Protein AF-A0A2V8SKH5-F1 (afdb_monomer)

Secondary structure (DSSP, 8-state):
---PPPP-------STT------SHHHHHHHHHHHHHHHHHHHHHHHHHHHHHHHHHHHHHHHHHHHHHHHHHHHHHHTTSS-PPTTHHHHHHHHHHHHHHHHHHHHHHHHHHHHHHHHHHHHHHHHHHHHHHHHHHSPPTTTTT-EEEEEEEETT--EEEEEEEEETTEEEEEEEETTS-EEEEEEEEETTEEEEEEEETTTEEEEEEEEEE-TTSSEEEEEEEES--SSS--SEEEEEEEEPP-----

Sequence (250 aa):
MILSLVPAMAALQSPAGLAQDLKRPEEQLAAIYALKVQLEVEQRHLDGALQRHDANARAREEARARLTRLYQDLDAMVAGRDEGEPGAILNAEGDVQKVEVELEVLSRQGRDVRAEIRDAQSRINLLADRIARLRKTLPSDTESLTGTWDITYMPSDDKGVFTLRQSGTLLAGEYSLEGGWKGSMQGTIVDGKVLLHRIDSKLGRSSDLEGTVSPDGKTLRGTWTNFILSGGTPVAGSWIARKRPERQEP

Mean predicted aligned error: 15.42 Å

Nearest PDB structures (foldseek):
  7nsu-assembly1_D  TM=5.877E-01  e=8.465E-02  Escherichia coli
  7a0g-assembly1_DDD  TM=8.103E-01  e=1.013E+00  Serratia marcescens
  6ox7-assembly1_C  TM=4.597E-01  e=1.256E-01  Homo sapiens
  6h2e-assembly1_Q-2  TM=4.095E-01  e=8.557E-01  Aeromonas hydrophila subsp. hydrophila AL09-71

Solvent-accessible surface area (backbone atoms only — not comparable to full-atom values): 13770 Å² total; per-residue (Å²): 139,86,84,81,87,80,84,85,80,81,77,80,78,72,88,74,76,80,78,60,84,69,83,47,68,69,58,46,50,54,50,44,51,54,48,48,55,53,39,52,52,43,49,53,50,36,54,52,36,51,54,50,43,54,51,45,52,51,53,46,50,53,44,50,56,50,43,54,50,47,51,53,53,45,52,32,41,77,70,64,76,41,93,63,62,94,62,45,66,62,52,47,52,52,52,42,53,52,43,51,52,50,47,52,53,47,53,50,51,49,51,52,39,53,50,52,41,54,52,36,52,52,50,43,51,55,46,53,52,50,46,54,52,53,57,71,71,41,78,67,87,69,51,54,66,43,46,46,26,45,35,37,36,36,87,81,67,49,40,34,39,37,40,35,42,45,58,91,47,40,34,38,35,38,39,40,35,69,92,77,47,44,32,41,33,40,36,39,48,58,97,56,33,37,42,37,42,34,29,34,74,87,73,38,76,37,33,42,36,42,31,38,54,40,94,84,55,44,37,37,39,38,39,36,40,47,70,68,85,79,83,86,65,81,54,54,39,38,37,41,31,39,55,58,80,83,77,76,78,132

Structure (mmCIF, N/CA/C/O backbone):
data_AF-A0A2V8SKH5-F1
#
_entry.id   AF-A0A2V8SKH5-F1
#
loop_
_atom_site.group_PDB
_atom_site.id
_atom_site.type_symbol
_atom_site.label_atom_id
_atom_site.label_alt_id
_atom_site.label_comp_id
_atom_site.label_asym_id
_atom_site.label_entity_id
_atom_site.label_seq_id
_atom_site.pdbx_PDB_ins_code
_atom_site.Cartn_x
_atom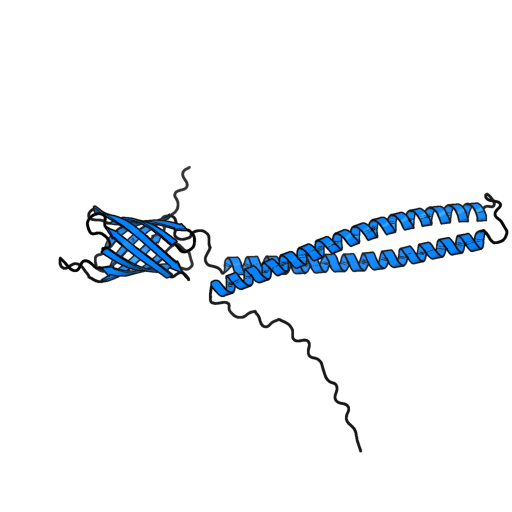_site.Cartn_y
_atom_site.Cartn_z
_atom_site.occupancy
_atom_site.B_iso_or_equiv
_atom_site.auth_seq_id
_atom_site.auth_comp_id
_atom_site.auth_asym_id
_atom_site.auth_atom_id
_atom_site.pdbx_PDB_model_num
ATOM 1 N N . MET A 1 1 ? -14.056 -60.130 10.647 1.00 44.31 1 MET A N 1
ATOM 2 C CA . MET A 1 1 ? -14.254 -59.362 9.401 1.00 44.31 1 MET A CA 1
ATOM 3 C C . MET A 1 1 ? -14.060 -57.899 9.777 1.00 44.31 1 MET A C 1
ATOM 5 O O . MET A 1 1 ? -14.885 -57.357 10.496 1.00 44.31 1 MET A O 1
ATOM 9 N N . ILE A 1 2 ? -12.877 -57.352 9.495 1.00 37.91 2 ILE A N 1
ATOM 10 C CA . ILE A 1 2 ? -12.387 -56.066 10.019 1.00 37.91 2 ILE A CA 1
ATOM 11 C C . ILE A 1 2 ? -12.756 -54.981 9.001 1.00 37.91 2 ILE A C 1
ATOM 13 O O . ILE A 1 2 ? -12.307 -55.059 7.861 1.00 37.91 2 ILE A O 1
ATOM 17 N N . LEU A 1 3 ? -13.587 -54.009 9.391 1.00 38.88 3 LEU A N 1
ATOM 18 C CA . LEU A 1 3 ? -13.866 -52.813 8.592 1.00 38.88 3 LEU A CA 1
ATOM 19 C C . LEU A 1 3 ? -12.950 -51.678 9.056 1.00 38.88 3 LEU A C 1
ATOM 21 O O . LEU A 1 3 ? -13.063 -51.177 10.173 1.00 38.88 3 LEU A O 1
ATOM 25 N N . SER A 1 4 ? -12.029 -51.308 8.177 1.00 37.59 4 SER A N 1
ATOM 26 C CA . SER A 1 4 ? -11.056 -50.235 8.346 1.00 37.59 4 SER A CA 1
ATOM 27 C C . SER A 1 4 ? -11.704 -48.879 8.048 1.00 37.59 4 SER A C 1
ATOM 29 O O . SER A 1 4 ? -12.138 -48.634 6.924 1.00 37.59 4 SER A O 1
ATOM 31 N N . LEU A 1 5 ? -11.742 -47.987 9.042 1.00 38.25 5 LEU A N 1
ATOM 32 C CA . LEU A 1 5 ? -11.992 -46.557 8.850 1.00 38.25 5 LEU A CA 1
ATOM 33 C C . LEU A 1 5 ? -10.738 -45.907 8.241 1.00 38.25 5 LEU A C 1
ATOM 35 O O . LEU A 1 5 ? -9.661 -45.969 8.830 1.00 38.25 5 LEU A O 1
ATOM 39 N N . VAL A 1 6 ? -10.884 -45.251 7.091 1.00 40.75 6 VAL A N 1
ATOM 40 C CA . VAL A 1 6 ? -9.861 -44.374 6.502 1.00 40.75 6 VAL A CA 1
ATOM 41 C C . VAL A 1 6 ? -10.226 -42.924 6.844 1.00 40.75 6 VAL A C 1
ATOM 43 O O . VAL A 1 6 ? -11.345 -42.516 6.531 1.00 40.75 6 VAL A O 1
ATOM 46 N N . PRO A 1 7 ? -9.339 -42.118 7.457 1.00 48.25 7 PRO A N 1
ATOM 47 C CA . PRO A 1 7 ? -9.596 -40.698 7.639 1.00 48.25 7 PRO A CA 1
ATOM 48 C C . PRO A 1 7 ? -9.195 -39.929 6.373 1.00 48.25 7 PRO A C 1
ATOM 50 O O . PRO A 1 7 ? -8.057 -40.003 5.910 1.00 48.25 7 PRO A O 1
ATOM 53 N N . ALA A 1 8 ? -10.132 -39.159 5.821 1.00 41.50 8 ALA A N 1
ATOM 54 C CA . ALA A 1 8 ? -9.851 -38.172 4.788 1.00 41.50 8 ALA A CA 1
ATOM 55 C C . ALA A 1 8 ? -9.192 -36.940 5.434 1.00 41.50 8 ALA A C 1
ATOM 57 O O . ALA A 1 8 ? -9.865 -36.078 5.999 1.00 41.50 8 ALA A O 1
ATOM 58 N N . MET A 1 9 ? -7.862 -36.863 5.370 1.00 40.97 9 MET A N 1
ATOM 59 C CA . MET A 1 9 ? -7.122 -35.625 5.618 1.00 40.97 9 MET A CA 1
ATOM 60 C C . MET A 1 9 ? -7.395 -34.645 4.471 1.00 40.97 9 MET A C 1
ATOM 62 O O . MET A 1 9 ? -6.860 -34.790 3.373 1.00 40.97 9 MET A O 1
ATOM 66 N N . ALA A 1 10 ? -8.214 -33.628 4.732 1.00 41.75 10 ALA A N 1
ATOM 67 C CA . ALA A 1 10 ? -8.287 -32.439 3.895 1.00 41.75 10 ALA A CA 1
ATOM 68 C C . ALA A 1 10 ? -6.985 -31.639 4.074 1.00 41.75 10 ALA A C 1
ATOM 70 O O . ALA A 1 10 ? -6.804 -30.915 5.052 1.00 41.75 10 ALA A O 1
ATOM 71 N N . ALA A 1 11 ? -6.050 -31.818 3.143 1.00 42.09 11 ALA A N 1
ATOM 72 C CA . ALA A 1 11 ? -4.845 -31.011 3.061 1.00 42.09 11 ALA A CA 1
ATOM 73 C C . ALA A 1 11 ? -5.220 -29.571 2.673 1.00 42.09 11 ALA A C 1
ATOM 75 O O . ALA A 1 11 ? -5.602 -29.297 1.536 1.00 42.09 11 ALA A O 1
ATOM 76 N N . LEU A 1 12 ? -5.090 -28.652 3.631 1.00 40.28 12 LEU A N 1
ATOM 77 C CA . LEU A 1 12 ? -4.986 -27.216 3.387 1.00 40.28 12 LEU A CA 1
ATOM 78 C C . LEU A 1 12 ? -3.766 -26.977 2.489 1.00 40.28 12 LEU A C 1
ATOM 80 O O . LEU A 1 12 ? -2.622 -27.034 2.938 1.00 40.28 12 LEU A O 1
ATOM 84 N N . GLN A 1 13 ? -4.010 -26.750 1.202 1.00 39.81 13 GLN A N 1
ATOM 85 C CA . GLN A 1 13 ? -2.981 -26.313 0.270 1.00 39.81 13 GLN A CA 1
ATOM 86 C C . GLN A 1 13 ? -2.603 -24.865 0.605 1.00 39.81 13 GLN A C 1
ATOM 88 O O . GLN A 1 13 ? -3.350 -23.926 0.338 1.00 39.81 13 GLN A O 1
ATOM 93 N N . SER A 1 14 ? -1.433 -24.693 1.217 1.00 38.06 14 SER A N 1
ATOM 94 C CA . SER A 1 14 ? -0.773 -23.400 1.397 1.00 38.06 14 SER A CA 1
ATOM 95 C C . SER A 1 14 ? -0.573 -22.700 0.042 1.00 38.06 14 SER A C 1
ATOM 97 O O . SER A 1 14 ? -0.038 -23.327 -0.876 1.00 38.06 14 SER A O 1
ATOM 99 N N . PRO A 1 15 ? -0.868 -21.394 -0.108 1.00 40.94 15 PRO A N 1
ATOM 100 C CA . PRO A 1 15 ? -0.605 -20.642 -1.338 1.00 40.94 15 PRO A CA 1
ATOM 101 C C . PRO A 1 15 ? 0.878 -20.228 -1.436 1.00 40.94 15 PRO A C 1
ATOM 103 O O . PRO A 1 15 ? 1.212 -19.095 -1.772 1.00 40.94 15 PRO A O 1
ATOM 106 N N . ALA A 1 16 ? 1.797 -21.146 -1.128 1.00 39.53 16 ALA A N 1
ATOM 107 C CA . ALA A 1 16 ? 3.243 -20.918 -1.172 1.00 39.53 16 ALA A CA 1
ATOM 108 C C . ALA A 1 16 ? 3.846 -21.112 -2.584 1.00 39.53 16 ALA A C 1
ATOM 110 O O . ALA A 1 16 ? 5.058 -21.025 -2.754 1.00 39.53 16 ALA A O 1
ATOM 111 N N . GLY A 1 17 ? 3.015 -21.359 -3.605 1.00 33.03 17 GLY A N 1
ATOM 112 C CA . GLY A 1 17 ? 3.450 -21.691 -4.970 1.00 33.03 17 GLY A CA 1
ATOM 113 C C . GLY A 1 17 ? 3.685 -20.513 -5.926 1.00 33.03 17 GLY A C 1
ATOM 114 O O . GLY A 1 17 ? 4.128 -20.737 -7.046 1.00 33.03 17 GLY A O 1
ATOM 115 N N . LEU A 1 18 ? 3.420 -19.264 -5.526 1.00 45.69 18 LEU A N 1
ATOM 116 C CA . LEU A 1 18 ? 3.583 -18.079 -6.395 1.00 45.69 18 LEU A CA 1
ATOM 117 C C . LEU A 1 18 ? 4.901 -17.322 -6.168 1.00 45.69 18 LEU A C 1
ATOM 119 O O . LEU A 1 18 ? 5.005 -16.130 -6.454 1.00 45.69 18 LEU A O 1
ATOM 123 N N . ALA A 1 19 ? 5.918 -17.998 -5.643 1.00 39.03 19 ALA A N 1
ATOM 124 C CA . ALA A 1 19 ? 7.304 -17.566 -5.787 1.00 39.03 19 ALA A CA 1
ATOM 125 C C . ALA A 1 19 ? 7.909 -18.229 -7.036 1.00 39.03 19 ALA A C 1
ATOM 127 O O . ALA A 1 19 ? 8.973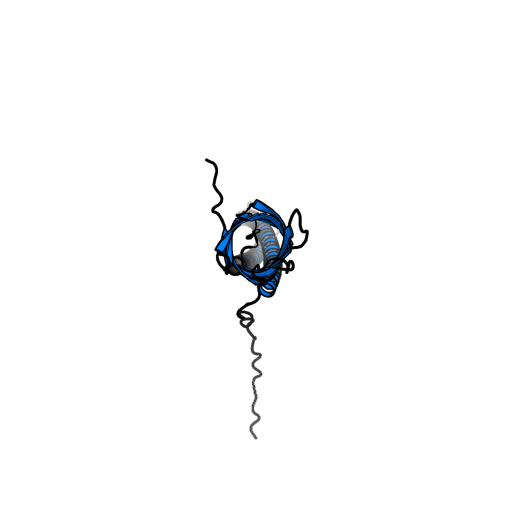 -18.835 -6.978 1.00 39.03 19 ALA A O 1
ATOM 128 N N . GLN A 1 20 ? 7.192 -18.174 -8.164 1.00 46.59 20 GLN A N 1
ATOM 129 C CA . GLN A 1 20 ? 7.836 -18.395 -9.449 1.00 46.59 20 GLN A CA 1
ATOM 130 C C . GLN A 1 20 ? 8.741 -17.197 -9.715 1.00 46.59 20 GLN A C 1
ATOM 132 O O . GLN A 1 20 ? 8.373 -16.051 -9.460 1.00 46.59 20 GLN A O 1
ATOM 137 N N . ASP A 1 21 ? 9.945 -17.507 -10.168 1.00 47.59 21 ASP A N 1
ATOM 138 C CA . ASP A 1 21 ? 10.955 -16.589 -10.668 1.00 47.59 21 ASP A CA 1
ATOM 139 C C . ASP A 1 21 ? 10.322 -15.746 -11.793 1.00 47.59 21 ASP A C 1
ATOM 141 O O . ASP A 1 21 ? 10.264 -16.173 -12.946 1.00 47.59 21 ASP A O 1
ATOM 145 N N . LEU A 1 22 ? 9.715 -14.609 -11.429 1.00 53.69 22 LEU A N 1
ATOM 146 C CA . LEU A 1 22 ? 9.038 -13.689 -12.343 1.00 53.69 22 LEU A CA 1
ATOM 147 C C . LEU A 1 22 ? 10.115 -13.060 -13.228 1.00 53.69 22 LEU A C 1
ATOM 149 O O . LEU A 1 22 ? 10.681 -12.024 -12.889 1.00 53.69 22 LEU A O 1
ATOM 153 N N . LYS A 1 23 ? 10.456 -13.718 -14.337 1.00 56.34 23 LYS A N 1
ATOM 154 C CA . LYS A 1 23 ? 11.543 -13.283 -15.228 1.00 56.34 23 LYS A CA 1
ATOM 155 C C . LYS A 1 23 ? 11.134 -12.133 -16.143 1.00 56.34 23 LYS A C 1
ATOM 157 O O . LYS A 1 23 ? 12.010 -11.445 -16.656 1.00 56.34 23 LYS A O 1
ATOM 162 N N . ARG A 1 24 ? 9.831 -11.936 -16.368 1.00 59.84 24 ARG A N 1
ATOM 163 C CA . ARG A 1 24 ? 9.308 -10.932 -17.301 1.00 59.84 24 ARG A CA 1
ATOM 164 C C . ARG A 1 24 ? 8.795 -9.697 -16.549 1.00 59.84 24 ARG A C 1
ATOM 166 O O . ARG A 1 24 ? 8.001 -9.856 -15.619 1.00 59.84 24 ARG A O 1
ATOM 173 N N . PRO A 1 25 ? 9.181 -8.473 -16.951 1.00 62.75 25 PRO A N 1
ATOM 174 C CA . PRO A 1 25 ? 8.724 -7.238 -16.306 1.00 62.75 25 PRO A CA 1
ATOM 175 C C . PRO A 1 25 ? 7.196 -7.081 -16.267 1.00 62.75 25 PRO A C 1
ATOM 177 O O . PRO A 1 25 ? 6.648 -6.617 -15.270 1.00 62.75 25 PRO A O 1
ATOM 180 N N . GLU A 1 26 ? 6.490 -7.529 -17.308 1.00 62.28 26 GLU A N 1
ATOM 181 C CA . GLU A 1 26 ? 5.022 -7.473 -17.388 1.00 62.28 26 GLU A CA 1
ATOM 182 C C . GLU A 1 26 ? 4.340 -8.304 -16.288 1.00 62.28 26 GLU A C 1
ATOM 184 O O . GLU A 1 26 ? 3.383 -7.855 -15.654 1.00 62.28 26 GLU A O 1
ATOM 189 N N . GLU A 1 27 ? 4.872 -9.495 -15.998 1.00 69.50 27 GLU A N 1
ATOM 190 C CA . GLU A 1 27 ? 4.358 -10.381 -14.948 1.00 69.50 27 GLU A CA 1
ATOM 191 C C . GLU A 1 27 ? 4.625 -9.792 -13.552 1.00 69.50 27 GLU A C 1
ATOM 193 O O . GLU A 1 27 ? 3.777 -9.876 -12.661 1.00 69.50 27 GLU A O 1
ATOM 198 N N . GLN A 1 28 ? 5.776 -9.133 -13.367 1.00 70.25 28 GLN A N 1
ATOM 199 C CA . GLN A 1 28 ? 6.095 -8.413 -12.130 1.00 70.25 28 GLN A CA 1
ATOM 200 C C . GLN A 1 28 ? 5.156 -7.216 -11.903 1.00 70.25 28 GLN A C 1
ATOM 202 O O . GLN A 1 28 ? 4.702 -7.000 -10.777 1.00 70.25 28 GLN A O 1
ATOM 207 N N . LEU A 1 29 ? 4.820 -6.458 -12.953 1.00 72.25 29 LEU A N 1
ATOM 208 C CA . LEU A 1 29 ? 3.874 -5.338 -12.880 1.00 72.25 29 LEU A CA 1
ATOM 209 C C . LEU A 1 29 ? 2.453 -5.808 -12.543 1.00 72.25 29 LEU A C 1
ATOM 211 O O . LEU A 1 29 ? 1.815 -5.235 -11.654 1.00 72.25 29 LEU A O 1
ATOM 215 N N . ALA A 1 30 ? 1.982 -6.880 -13.186 1.00 77.12 30 ALA A N 1
ATOM 216 C CA . ALA A 1 30 ? 0.692 -7.492 -12.872 1.00 77.12 30 ALA A CA 1
ATOM 217 C C . ALA A 1 30 ? 0.640 -7.983 -11.414 1.00 77.12 30 ALA A C 1
ATOM 219 O O . ALA A 1 30 ? -0.334 -7.722 -10.701 1.00 77.12 30 ALA A O 1
ATOM 220 N N . ALA A 1 31 ? 1.716 -8.616 -10.932 1.00 80.50 31 ALA A N 1
ATOM 221 C CA . ALA A 1 31 ? 1.835 -9.043 -9.541 1.00 80.50 31 ALA A CA 1
ATOM 222 C C . ALA A 1 31 ? 1.805 -7.857 -8.561 1.00 80.50 31 ALA A C 1
ATOM 224 O O . ALA A 1 31 ? 1.129 -7.924 -7.535 1.00 80.50 31 ALA A O 1
ATOM 225 N N . ILE A 1 32 ? 2.484 -6.747 -8.871 1.00 82.44 32 ILE A N 1
ATOM 226 C CA . ILE A 1 32 ? 2.434 -5.528 -8.050 1.00 82.44 32 ILE A CA 1
ATOM 227 C C . ILE A 1 32 ? 1.022 -4.946 -8.014 1.00 82.44 32 ILE A C 1
ATOM 229 O O . ILE A 1 32 ? 0.575 -4.534 -6.945 1.00 82.44 32 ILE A O 1
ATOM 233 N N . TYR A 1 33 ? 0.316 -4.899 -9.146 1.00 81.38 33 TYR A N 1
ATOM 234 C CA . TYR A 1 33 ? -1.059 -4.404 -9.180 1.00 81.38 33 TYR A CA 1
ATOM 235 C C . TYR A 1 33 ? -1.981 -5.262 -8.306 1.00 81.38 33 TYR A C 1
ATOM 237 O O . TYR A 1 33 ? -2.680 -4.726 -7.447 1.00 81.38 33 TYR A O 1
ATOM 245 N N . ALA A 1 34 ? -1.912 -6.589 -8.440 1.00 88.62 34 ALA A N 1
ATOM 246 C CA . ALA A 1 34 ? -2.681 -7.510 -7.605 1.00 88.62 34 ALA A CA 1
ATOM 247 C C . ALA A 1 34 ? -2.377 -7.329 -6.105 1.00 88.62 34 ALA A C 1
ATOM 249 O O . ALA A 1 34 ? -3.294 -7.250 -5.288 1.00 88.62 34 ALA A O 1
ATOM 250 N N . LEU A 1 35 ? -1.097 -7.186 -5.739 1.00 91.19 35 LEU A N 1
ATOM 251 C CA . LEU A 1 35 ? -0.687 -6.939 -4.354 1.00 91.19 35 LEU A CA 1
ATOM 252 C C . LEU A 1 35 ? -1.171 -5.584 -3.824 1.00 91.19 35 LEU A C 1
ATOM 254 O O . LEU A 1 35 ? -1.504 -5.489 -2.646 1.00 91.19 35 LEU A O 1
ATOM 258 N N . LYS A 1 36 ? -1.231 -4.542 -4.662 1.00 87.19 36 LYS A N 1
ATOM 259 C CA . LYS A 1 36 ? -1.796 -3.239 -4.277 1.00 87.19 36 LYS A CA 1
ATOM 260 C C . LYS A 1 36 ? -3.292 -3.327 -4.009 1.00 87.19 36 LYS A C 1
ATOM 262 O O . LYS A 1 36 ? -3.742 -2.808 -2.997 1.00 87.19 36 LYS A O 1
ATOM 267 N N . VAL A 1 37 ? -4.043 -4.017 -4.866 1.00 93.81 37 VAL A N 1
ATOM 268 C CA . VAL A 1 37 ? -5.477 -4.243 -4.636 1.00 93.81 37 VAL A CA 1
ATOM 269 C C . VAL A 1 37 ? -5.686 -4.993 -3.320 1.00 93.81 37 VAL A C 1
ATOM 271 O O . VAL A 1 37 ? -6.526 -4.605 -2.514 1.00 93.81 37 VAL A O 1
ATOM 274 N N . GLN A 1 38 ? -4.881 -6.025 -3.053 1.00 94.94 38 GLN A N 1
ATOM 275 C CA . GLN A 1 38 ? -4.945 -6.745 -1.782 1.00 94.94 38 GLN A CA 1
ATOM 276 C C . GLN A 1 38 ? -4.580 -5.852 -0.584 1.00 94.94 38 GLN A C 1
ATOM 278 O O . GLN A 1 38 ? -5.241 -5.918 0.448 1.00 94.94 38 GLN A O 1
ATOM 283 N N . LEU A 1 39 ? -3.567 -4.993 -0.723 1.00 95.25 39 LEU A N 1
ATOM 284 C CA . LEU A 1 39 ? -3.185 -4.019 0.299 1.00 95.25 39 LEU A CA 1
ATOM 285 C C . LEU A 1 39 ? -4.327 -3.042 0.608 1.00 95.25 39 LEU A C 1
ATOM 287 O O . LEU A 1 39 ? -4.606 -2.800 1.777 1.00 95.25 39 LEU A O 1
ATOM 291 N N . GLU A 1 40 ? -5.012 -2.523 -0.412 1.00 94.38 40 GLU A N 1
ATOM 292 C CA . GLU A 1 40 ? -6.177 -1.648 -0.231 1.00 94.38 40 GLU A CA 1
ATOM 293 C C . GLU A 1 40 ? -7.322 -2.359 0.498 1.00 94.38 40 GLU A C 1
ATOM 295 O O . GLU A 1 40 ? -7.987 -1.764 1.346 1.00 94.38 40 GLU A O 1
ATOM 300 N N . VAL A 1 41 ? -7.560 -3.638 0.192 1.00 97.25 41 VAL A N 1
ATOM 301 C CA . VAL A 1 41 ? -8.571 -4.444 0.891 1.00 97.25 41 VAL A CA 1
ATOM 302 C C . VAL A 1 41 ? -8.213 -4.603 2.369 1.00 97.25 41 VAL A C 1
ATOM 304 O O . VAL A 1 41 ? -9.067 -4.375 3.224 1.00 97.25 41 VAL A O 1
ATOM 307 N N . GLU A 1 42 ? -6.961 -4.937 2.683 1.00 97.31 42 GLU A N 1
ATOM 308 C CA . GLU A 1 42 ? -6.495 -5.068 4.070 1.00 97.31 42 GLU A CA 1
ATOM 309 C C . GLU A 1 42 ? -6.520 -3.722 4.817 1.00 97.31 42 GLU A C 1
ATOM 311 O O . GLU A 1 42 ? -6.873 -3.680 5.993 1.00 97.31 42 GLU A O 1
ATOM 316 N N . GLN A 1 43 ? -6.236 -2.602 4.143 1.00 96.75 43 GLN A N 1
ATOM 317 C CA . GLN A 1 43 ? -6.385 -1.261 4.722 1.00 96.75 43 GLN A CA 1
ATOM 318 C C . GLN A 1 43 ? -7.843 -0.948 5.077 1.00 96.75 43 GLN A C 1
ATOM 320 O O . GLN A 1 43 ? -8.122 -0.544 6.202 1.00 96.75 43 GLN A O 1
ATOM 325 N N . ARG A 1 44 ? -8.793 -1.221 4.172 1.00 97.19 44 ARG A N 1
ATOM 326 C CA . ARG A 1 44 ? -10.229 -1.057 4.471 1.00 97.19 44 ARG A CA 1
ATOM 327 C C . ARG A 1 44 ? -10.686 -1.970 5.608 1.00 97.19 44 ARG A C 1
ATOM 329 O O . ARG A 1 44 ? -11.537 -1.587 6.409 1.00 97.19 44 ARG A O 1
ATOM 336 N N . HIS A 1 45 ? -10.141 -3.183 5.679 1.00 96.25 45 HIS A N 1
ATOM 337 C CA . HIS A 1 45 ? -10.424 -4.109 6.769 1.00 96.25 45 HIS A CA 1
ATOM 338 C C . HIS A 1 45 ? -9.920 -3.564 8.115 1.00 96.25 45 HIS A C 1
ATOM 340 O O . HIS A 1 45 ? -10.676 -3.571 9.090 1.00 96.25 45 HIS A O 1
ATOM 346 N N . LEU A 1 46 ? -8.699 -3.017 8.148 1.00 98.12 46 LEU A N 1
ATOM 347 C CA . LEU A 1 46 ? -8.141 -2.338 9.318 1.00 98.12 46 LEU A CA 1
ATOM 348 C C . LEU A 1 46 ? -9.004 -1.143 9.745 1.00 98.12 46 LEU A C 1
ATOM 350 O O . LEU A 1 46 ? -9.331 -1.035 10.925 1.00 98.12 46 LEU A O 1
ATOM 354 N N . ASP A 1 47 ? -9.422 -0.291 8.807 1.00 97.94 47 ASP A N 1
ATOM 355 C CA . ASP A 1 47 ? -10.289 0.858 9.099 1.00 97.94 47 ASP A CA 1
ATOM 356 C C . ASP A 1 47 ? -11.605 0.412 9.755 1.00 97.94 47 ASP A C 1
ATOM 358 O O . ASP A 1 47 ? -12.035 0.973 10.766 1.00 97.94 47 ASP A O 1
ATOM 362 N N . GLY A 1 48 ? -12.217 -0.657 9.236 1.00 98.25 48 GLY A N 1
ATOM 363 C CA . GLY A 1 48 ? -13.413 -1.250 9.830 1.00 98.25 48 GLY A CA 1
ATOM 364 C C . GLY A 1 48 ? -13.174 -1.812 11.237 1.00 98.25 48 GLY A C 1
ATOM 365 O O . GLY A 1 48 ? -14.023 -1.653 12.117 1.00 98.25 48 GLY A O 1
ATOM 366 N N . ALA A 1 49 ? -12.027 -2.451 11.479 1.00 97.94 49 ALA A N 1
ATOM 367 C CA . ALA A 1 49 ? -11.666 -2.963 12.801 1.00 97.94 49 ALA A CA 1
ATOM 368 C C . ALA A 1 49 ? -11.417 -1.832 13.815 1.00 97.94 49 ALA A C 1
ATOM 370 O O . ALA A 1 49 ? -11.869 -1.924 14.958 1.00 97.94 49 ALA A O 1
ATOM 371 N N . LEU A 1 50 ? -10.779 -0.734 13.394 1.00 98.44 50 LEU A N 1
ATOM 372 C CA . LEU A 1 50 ? -10.577 0.463 14.217 1.00 98.44 50 LEU A CA 1
ATOM 373 C C . LEU A 1 50 ? -11.913 1.108 14.610 1.00 98.44 50 LEU A C 1
ATOM 375 O O . LEU A 1 50 ? -12.135 1.388 15.786 1.00 98.44 50 LEU A O 1
ATOM 379 N N . GLN A 1 51 ? -12.851 1.243 13.670 1.00 98.38 51 GLN A N 1
ATOM 380 C CA . GLN A 1 51 ? -14.193 1.752 13.978 1.00 98.38 51 GLN A CA 1
ATOM 381 C C . GLN A 1 51 ? -14.930 0.874 15.000 1.00 98.38 51 GLN A C 1
ATOM 383 O O . GLN A 1 51 ? -15.542 1.388 15.938 1.00 98.38 51 GLN A O 1
ATOM 388 N N . ARG A 1 52 ? -14.852 -0.459 14.859 1.00 98.25 52 ARG A N 1
ATOM 389 C CA . ARG A 1 52 ? -15.436 -1.393 15.838 1.00 98.25 52 ARG A CA 1
ATOM 390 C C . ARG A 1 52 ? -14.765 -1.296 17.204 1.00 98.25 52 ARG A C 1
ATOM 392 O O . ARG A 1 52 ? -15.452 -1.393 18.219 1.00 98.25 52 ARG A O 1
ATOM 399 N N . HIS A 1 53 ? -13.449 -1.102 17.241 1.00 98.50 53 HIS A N 1
ATOM 400 C CA . HIS A 1 53 ? -12.713 -0.907 18.485 1.00 98.50 53 HIS A CA 1
ATOM 401 C C . HIS A 1 53 ? -13.195 0.346 19.221 1.00 98.50 53 HIS A C 1
ATOM 403 O O . HIS A 1 53 ? -13.486 0.277 20.414 1.00 98.50 53 HIS A O 1
ATOM 409 N N . ASP A 1 54 ? -13.345 1.462 18.510 1.00 98.31 54 ASP A N 1
ATOM 410 C CA . ASP A 1 54 ? -13.809 2.720 19.094 1.00 98.31 54 ASP A CA 1
ATOM 411 C C . ASP A 1 54 ? -15.253 2.619 19.593 1.00 98.31 54 ASP A C 1
ATOM 413 O O . ASP A 1 54 ? -15.566 3.082 20.691 1.00 98.31 54 ASP A O 1
ATOM 417 N N . ALA A 1 55 ? -16.129 1.959 18.830 1.00 98.31 55 ALA A N 1
ATOM 418 C CA . ALA A 1 55 ? -17.497 1.685 19.260 1.00 98.31 55 ALA A CA 1
ATOM 419 C C . ALA A 1 55 ? -17.535 0.810 20.528 1.00 98.31 55 ALA A C 1
ATOM 421 O O . ALA A 1 55 ? -18.241 1.137 21.482 1.00 98.31 55 ALA A O 1
ATOM 422 N N . ASN A 1 56 ? -16.731 -0.258 20.583 1.00 98.50 56 ASN A N 1
ATOM 423 C CA . ASN A 1 56 ? -16.612 -1.113 21.767 1.00 98.50 56 ASN A CA 1
ATOM 424 C C . ASN A 1 56 ? -16.051 -0.344 22.977 1.00 98.50 56 ASN A C 1
ATOM 426 O O . ASN A 1 56 ? -16.525 -0.532 24.097 1.00 98.50 56 ASN A O 1
ATOM 430 N N . ALA A 1 57 ? -15.080 0.550 22.766 1.00 98.25 57 ALA A N 1
ATOM 431 C CA . ALA A 1 57 ? -14.520 1.385 23.822 1.00 98.25 57 ALA A CA 1
ATOM 432 C C . ALA A 1 57 ? -15.574 2.323 24.431 1.00 98.25 57 ALA A C 1
ATOM 434 O O . ALA A 1 57 ? -15.670 2.394 25.656 1.00 98.25 57 ALA A O 1
ATOM 435 N N . ARG A 1 58 ? -16.401 2.972 23.597 1.00 98.56 58 ARG A N 1
ATOM 436 C CA . ARG A 1 58 ? -17.520 3.816 24.054 1.00 98.56 58 ARG A CA 1
ATOM 437 C C . ARG A 1 58 ? -18.568 3.009 24.815 1.00 98.56 58 ARG A C 1
ATOM 439 O O . ARG A 1 58 ? -18.907 3.375 25.933 1.00 98.56 58 ARG A O 1
ATOM 446 N N . ALA A 1 59 ? -18.998 1.871 24.268 1.00 98.31 59 ALA A N 1
ATOM 447 C CA . ALA A 1 59 ? -19.977 0.999 24.920 1.00 98.31 59 ALA A CA 1
ATOM 448 C C . ALA A 1 59 ? -19.497 0.510 26.298 1.00 98.31 59 ALA A C 1
ATOM 450 O O . ALA A 1 59 ? -20.259 0.499 27.262 1.00 98.31 59 ALA A O 1
ATOM 451 N N . ARG A 1 60 ? -18.208 0.160 26.425 1.00 98.25 60 ARG A N 1
ATOM 452 C CA . ARG A 1 60 ? -17.608 -0.197 27.720 1.00 98.25 60 ARG A CA 1
ATOM 453 C C . ARG A 1 60 ? -17.622 0.954 28.712 1.00 98.25 60 ARG A C 1
ATOM 455 O O . ARG A 1 60 ? -17.848 0.713 29.892 1.00 98.25 60 ARG A O 1
ATOM 462 N N . GLU A 1 61 ? -17.327 2.168 28.263 1.00 98.38 61 GLU A N 1
ATOM 463 C CA . GLU A 1 61 ? -17.323 3.341 29.136 1.00 98.38 61 GLU A CA 1
ATOM 464 C C . GLU A 1 61 ? -18.734 3.657 29.641 1.00 98.38 61 GLU A C 1
ATOM 466 O O . GLU A 1 61 ? -18.939 3.855 30.836 1.00 98.38 61 GLU A O 1
ATOM 471 N N . GLU A 1 62 ? -19.730 3.591 28.757 1.00 98.44 62 GLU A N 1
ATOM 472 C CA . GLU A 1 62 ? -21.137 3.749 29.125 1.00 98.44 62 GLU A CA 1
ATOM 473 C C . GLU A 1 62 ? -21.596 2.673 30.118 1.00 98.44 62 GLU A C 1
ATOM 475 O O . GLU A 1 62 ? -22.217 2.998 31.130 1.00 98.44 62 GLU A O 1
ATOM 480 N N . ALA A 1 63 ? -21.261 1.403 29.873 1.00 98.12 63 ALA A N 1
ATOM 481 C CA . ALA A 1 63 ? -21.599 0.303 30.773 1.00 98.12 63 ALA A CA 1
ATOM 482 C C . ALA A 1 63 ? -20.908 0.438 32.141 1.00 98.12 63 ALA A C 1
ATOM 484 O O . ALA A 1 63 ? -21.545 0.219 33.168 1.00 98.12 63 ALA A O 1
ATOM 485 N N . ARG A 1 64 ? -19.647 0.891 32.189 1.00 98.38 64 ARG A N 1
ATOM 486 C CA . ARG A 1 64 ? -18.945 1.202 33.449 1.00 98.38 64 ARG A CA 1
ATOM 487 C C . ARG A 1 64 ? -19.619 2.333 34.211 1.00 98.38 64 ARG A C 1
ATOM 489 O O . ARG A 1 64 ? -19.827 2.209 35.411 1.00 98.38 64 ARG A O 1
ATOM 496 N N . ALA A 1 65 ? -19.988 3.412 33.525 1.00 98.38 65 ALA A N 1
ATOM 497 C CA . ALA A 1 65 ? -20.685 4.528 34.152 1.00 98.38 65 ALA A CA 1
ATOM 498 C C . ALA A 1 65 ? -22.047 4.100 34.723 1.00 98.38 65 ALA A C 1
ATOM 500 O O . ALA A 1 65 ? -22.408 4.532 35.817 1.00 98.38 65 ALA A O 1
ATOM 501 N N . ARG A 1 66 ? -22.788 3.232 34.016 1.00 98.25 66 ARG A N 1
ATOM 502 C CA . ARG A 1 66 ? -24.030 2.629 34.528 1.00 98.25 66 ARG A CA 1
ATOM 503 C C . ARG A 1 66 ? -23.770 1.758 35.754 1.00 98.25 66 ARG A C 1
ATOM 505 O O . ARG A 1 66 ? -24.452 1.936 36.755 1.00 98.25 66 ARG A O 1
ATOM 512 N N . LEU A 1 67 ? -22.771 0.878 35.694 1.00 98.25 67 LEU A N 1
ATOM 513 C CA . LEU A 1 67 ? -22.424 -0.015 36.798 1.00 98.25 67 LEU A CA 1
ATOM 514 C C . LEU A 1 67 ? -22.059 0.761 38.069 1.00 98.25 67 LEU A C 1
ATOM 516 O O . LEU A 1 67 ? -22.551 0.439 39.144 1.00 98.25 67 LEU A O 1
ATOM 520 N N . THR A 1 68 ? -21.260 1.824 37.944 1.00 98.44 68 THR A N 1
ATOM 521 C CA . THR A 1 68 ? -20.910 2.695 39.075 1.00 98.44 68 THR A CA 1
ATOM 522 C C . THR A 1 68 ? -22.148 3.295 39.740 1.00 98.44 68 THR A C 1
ATOM 524 O O . THR A 1 68 ? -22.205 3.339 40.964 1.00 98.44 68 THR A O 1
ATOM 527 N N . ARG A 1 69 ? -23.145 3.741 38.961 1.00 98.00 69 ARG A N 1
ATOM 528 C CA . ARG A 1 69 ? -24.399 4.279 39.519 1.00 98.00 69 ARG A CA 1
ATOM 529 C C . ARG A 1 69 ? -25.206 3.197 40.230 1.00 98.00 69 ARG A C 1
ATOM 531 O O . ARG A 1 69 ? -25.607 3.411 41.361 1.00 98.00 69 ARG A O 1
ATOM 538 N N . LEU A 1 70 ? -25.357 2.023 39.614 1.00 97.44 70 LEU A N 1
ATOM 539 C CA . LEU A 1 70 ? -26.084 0.905 40.225 1.00 97.44 70 LEU A CA 1
ATOM 540 C C . LEU A 1 70 ? -25.468 0.478 41.564 1.00 97.44 70 LEU A C 1
ATOM 542 O O . LEU A 1 70 ? -26.198 0.225 42.515 1.00 97.44 70 LEU A O 1
ATOM 546 N N . TYR A 1 71 ? -24.136 0.454 41.661 1.00 97.69 71 TYR A N 1
ATOM 547 C CA . TYR A 1 71 ? -23.456 0.190 42.929 1.00 97.69 71 TYR A CA 1
ATOM 548 C C . TYR A 1 71 ? -23.687 1.293 43.968 1.00 97.69 71 TYR A C 1
ATOM 550 O O . TYR A 1 71 ? -23.924 0.982 45.129 1.00 97.69 71 TYR A O 1
ATOM 558 N N . GLN A 1 72 ? -23.668 2.568 43.569 1.00 96.69 72 GLN A N 1
ATOM 559 C CA . GLN A 1 72 ? -23.974 3.682 44.478 1.00 96.69 72 GLN A CA 1
ATOM 560 C C . GLN A 1 72 ? -25.408 3.611 45.019 1.00 96.69 72 GLN A C 1
ATOM 562 O O . GLN A 1 72 ? -25.620 3.843 46.210 1.00 96.69 72 GLN A O 1
ATOM 567 N N . ASP A 1 73 ? -26.368 3.271 44.160 1.00 94.50 73 ASP A N 1
ATOM 568 C CA . ASP A 1 73 ? -27.774 3.115 44.531 1.00 94.50 73 ASP A CA 1
ATOM 569 C C . ASP A 1 73 ? -27.951 1.913 45.476 1.00 94.50 73 ASP A C 1
ATOM 571 O O . ASP A 1 73 ? -28.561 2.039 46.539 1.00 94.50 73 ASP A O 1
ATOM 575 N N . LEU A 1 74 ? -27.332 0.771 45.154 1.00 94.75 74 LEU A N 1
ATOM 576 C CA . LEU A 1 74 ? -27.336 -0.421 46.004 1.00 94.75 74 LEU A CA 1
ATOM 577 C C . LEU A 1 74 ? -26.714 -0.141 47.384 1.00 94.75 74 LEU A C 1
ATOM 579 O O . LEU A 1 74 ? -27.305 -0.484 48.408 1.00 94.75 74 LEU A O 1
ATOM 583 N N . ASP A 1 75 ? -25.571 0.546 47.434 1.00 95.06 75 ASP A N 1
ATOM 584 C CA . ASP A 1 75 ? -24.915 0.947 48.683 1.00 95.06 75 ASP A CA 1
ATOM 585 C C . ASP A 1 75 ? -25.783 1.909 49.512 1.00 95.06 75 ASP A C 1
ATOM 587 O O . ASP A 1 75 ? -25.743 1.892 50.747 1.00 95.06 75 ASP A O 1
ATOM 591 N N . ALA A 1 76 ? -26.566 2.778 48.864 1.00 94.00 76 ALA A N 1
ATOM 592 C CA . ALA A 1 76 ? -27.512 3.659 49.543 1.00 94.00 76 ALA A CA 1
ATOM 593 C C . ALA A 1 76 ? -28.681 2.876 50.164 1.00 94.00 76 ALA A C 1
ATOM 595 O O . ALA A 1 76 ? -29.005 3.127 51.329 1.00 94.00 76 ALA A O 1
ATOM 596 N N . MET A 1 77 ? -29.242 1.899 49.443 1.00 93.69 77 MET A N 1
ATOM 597 C CA . MET A 1 77 ? -30.293 1.006 49.952 1.00 93.69 77 MET A CA 1
ATOM 598 C C . MET A 1 77 ? -29.795 0.164 51.132 1.00 93.69 77 MET A C 1
ATOM 600 O O . MET A 1 77 ? -30.436 0.120 52.180 1.00 93.69 77 MET A O 1
ATOM 604 N N . VAL A 1 78 ? -28.615 -0.455 51.007 1.00 91.00 78 VAL A N 1
ATOM 605 C CA . VAL A 1 78 ? -28.017 -1.287 52.069 1.00 91.00 78 VAL A CA 1
ATOM 606 C C . VAL A 1 78 ? -27.701 -0.462 53.319 1.00 91.00 78 VAL A C 1
ATOM 608 O O . VAL A 1 78 ? -27.897 -0.930 54.439 1.00 91.00 78 VAL A O 1
ATOM 611 N N . ALA A 1 79 ? -27.255 0.785 53.152 1.00 92.38 79 ALA A N 1
ATOM 612 C CA . ALA A 1 79 ? -27.023 1.700 54.267 1.00 92.38 79 ALA A CA 1
ATOM 613 C C . ALA A 1 79 ? -28.315 2.254 54.901 1.00 92.38 79 ALA A C 1
ATOM 615 O O . ALA A 1 79 ? -28.223 3.058 55.831 1.00 92.38 79 ALA A O 1
ATOM 616 N N . GLY A 1 80 ? -29.496 1.882 54.393 1.00 89.06 80 GLY A N 1
ATOM 617 C CA . GLY A 1 80 ? -30.789 2.391 54.854 1.00 89.06 80 GLY A CA 1
ATOM 618 C C . GLY A 1 80 ? -31.008 3.876 54.555 1.00 89.06 80 GLY A C 1
ATOM 619 O O . GLY A 1 80 ? -31.810 4.521 55.221 1.00 89.06 80 GLY A O 1
ATOM 620 N N . ARG A 1 81 ? -30.267 4.445 53.593 1.00 86.56 81 ARG A N 1
ATOM 621 C CA . ARG A 1 81 ? -30.444 5.836 53.134 1.00 86.56 81 ARG A CA 1
ATOM 622 C C . ARG A 1 81 ? -31.551 5.974 52.087 1.00 86.56 81 ARG A C 1
ATOM 624 O O . ARG A 1 81 ? -31.933 7.098 51.779 1.00 86.56 81 ARG A O 1
ATOM 631 N N . ASP A 1 82 ? -32.032 4.850 51.565 1.00 83.44 82 ASP A N 1
ATOM 632 C CA . ASP A 1 82 ? -33.151 4.753 50.636 1.00 83.44 82 ASP A CA 1
ATOM 633 C C . ASP A 1 82 ? -34.136 3.691 51.156 1.00 83.44 82 ASP A C 1
ATOM 635 O O . ASP A 1 82 ? -33.795 2.508 51.255 1.00 83.44 82 ASP A O 1
ATOM 639 N N . GLU A 1 83 ? -35.334 4.119 51.565 1.00 70.38 83 GLU A N 1
ATOM 640 C CA . GLU A 1 83 ? -36.405 3.241 52.062 1.00 70.38 83 GLU A CA 1
ATOM 641 C C . GLU A 1 83 ? -37.145 2.617 50.869 1.00 70.38 83 GLU A C 1
ATOM 643 O O . GLU A 1 83 ? -38.263 2.995 50.521 1.00 70.38 83 GLU A O 1
ATOM 648 N N . GLY A 1 84 ? -36.478 1.682 50.193 1.00 72.75 84 GLY A N 1
ATOM 649 C CA . GLY A 1 84 ? -37.047 0.948 49.065 1.00 72.75 84 GLY A CA 1
ATOM 650 C C . GLY A 1 84 ? -38.124 -0.066 49.473 1.00 72.75 84 GLY A C 1
ATOM 651 O O . GLY A 1 84 ? -38.212 -0.500 50.624 1.00 72.75 84 GLY A O 1
ATOM 652 N N . GLU A 1 85 ? -38.933 -0.497 48.500 1.00 83.25 85 GLU A N 1
ATOM 653 C CA . GLU A 1 85 ? -39.907 -1.575 48.701 1.00 83.25 85 GLU A CA 1
ATOM 654 C C . GLU A 1 85 ? -39.231 -2.913 49.076 1.00 83.25 85 GLU A C 1
ATOM 656 O O . GLU A 1 85 ? -38.080 -3.167 48.698 1.00 83.25 85 GLU A O 1
ATOM 661 N N . PRO A 1 86 ? -39.941 -3.826 49.770 1.00 78.38 86 PRO A N 1
ATOM 662 C CA . PRO A 1 86 ? -39.449 -5.178 50.012 1.00 78.38 86 PRO A CA 1
ATOM 663 C C . PRO A 1 86 ? -39.011 -5.858 48.704 1.00 78.38 86 PRO A C 1
ATOM 665 O O . PRO A 1 86 ? -39.806 -6.034 47.786 1.00 78.38 86 PRO A O 1
ATOM 668 N N . GLY A 1 87 ? -37.737 -6.252 48.621 1.00 86.94 87 GLY A N 1
ATOM 669 C CA . GLY A 1 87 ? -37.145 -6.854 47.418 1.00 86.94 87 GLY A CA 1
ATOM 670 C C . GLY A 1 87 ? -36.412 -5.879 46.486 1.00 86.94 87 GLY A C 1
ATOM 671 O O . GLY A 1 87 ? -35.795 -6.338 45.526 1.00 86.94 87 GLY A O 1
ATOM 672 N N . ALA A 1 88 ? -36.395 -4.572 46.777 1.00 90.62 88 ALA A N 1
ATOM 673 C CA . ALA A 1 88 ? -35.649 -3.579 45.996 1.00 90.62 88 ALA A CA 1
ATOM 674 C C . ALA A 1 88 ? -34.149 -3.909 45.887 1.00 90.62 88 ALA A C 1
ATOM 676 O O . ALA A 1 88 ? -33.590 -3.847 44.795 1.00 90.62 88 ALA A O 1
ATOM 677 N N . ILE A 1 89 ? -33.531 -4.361 46.986 1.00 91.44 89 ILE A N 1
ATOM 678 C CA . ILE A 1 89 ? -32.119 -4.783 47.017 1.00 91.44 89 ILE A CA 1
ATOM 679 C C . ILE A 1 89 ? -31.866 -5.951 46.053 1.00 91.44 89 ILE A C 1
ATOM 681 O O . ILE A 1 89 ? -30.955 -5.873 45.238 1.00 91.44 89 ILE A O 1
ATOM 685 N N . LEU A 1 90 ? -32.704 -6.995 46.081 1.00 93.50 90 LEU A N 1
ATOM 686 C CA . LEU A 1 90 ? -32.561 -8.157 45.188 1.00 93.50 90 LEU A CA 1
ATOM 687 C C . LEU A 1 90 ? -32.679 -7.763 43.708 1.00 93.50 90 LEU A C 1
ATOM 689 O O . LEU A 1 90 ? -31.965 -8.296 42.859 1.00 93.50 90 LEU A O 1
ATOM 693 N N . ASN A 1 91 ? -33.572 -6.823 43.385 1.00 93.81 91 ASN A N 1
ATOM 694 C CA . ASN A 1 91 ? -33.710 -6.311 42.022 1.00 93.81 91 ASN A CA 1
ATOM 695 C C . ASN A 1 91 ? -32.472 -5.507 41.597 1.00 93.81 91 ASN A C 1
ATOM 697 O O . ASN A 1 91 ? -31.955 -5.731 40.502 1.00 93.81 91 ASN A O 1
ATOM 701 N N . ALA A 1 92 ? -31.970 -4.627 42.469 1.00 93.88 92 ALA A N 1
ATOM 702 C CA . ALA A 1 92 ? -30.769 -3.835 42.220 1.00 93.88 92 ALA A CA 1
ATOM 703 C C . ALA A 1 92 ? -29.521 -4.721 42.041 1.00 93.88 92 ALA A C 1
ATOM 705 O O . ALA A 1 92 ? -28.766 -4.522 41.091 1.00 93.88 92 ALA A O 1
ATOM 706 N N . GLU A 1 93 ? -29.344 -5.753 42.873 1.00 96.12 93 GLU A N 1
ATOM 707 C CA . GLU A 1 93 ? -28.300 -6.777 42.703 1.00 96.12 93 GLU A CA 1
ATOM 708 C C . GLU A 1 93 ? -28.425 -7.495 41.351 1.00 96.12 93 GLU A C 1
ATOM 710 O O . GLU A 1 93 ? -27.435 -7.693 40.643 1.00 96.12 93 GLU A O 1
ATOM 715 N N . GLY A 1 94 ? -29.651 -7.843 40.949 1.00 97.62 94 GLY A N 1
ATOM 716 C CA . GLY A 1 94 ? -29.920 -8.437 39.643 1.00 97.62 94 GLY A CA 1
ATOM 717 C C . GLY A 1 94 ? -29.536 -7.525 38.474 1.00 97.62 94 GLY A C 1
ATOM 718 O O . GLY A 1 94 ? -29.022 -8.005 37.462 1.00 97.62 94 GLY A O 1
ATOM 719 N N . ASP A 1 95 ? -29.755 -6.217 38.595 1.00 96.88 95 ASP A N 1
ATOM 720 C CA . ASP A 1 95 ? -29.387 -5.240 37.568 1.00 96.88 95 ASP A CA 1
ATOM 721 C C . ASP A 1 95 ? -27.877 -4.974 37.524 1.00 96.88 95 ASP A C 1
ATOM 723 O O . ASP A 1 95 ? -27.310 -4.905 36.428 1.00 96.88 95 ASP A O 1
ATOM 727 N N . VAL A 1 96 ? -27.204 -4.929 38.681 1.00 98.06 96 VAL A N 1
ATOM 728 C CA . VAL A 1 96 ? -25.734 -4.923 38.778 1.00 98.06 96 VAL A CA 1
ATOM 729 C C . VAL A 1 96 ? -25.159 -6.124 38.027 1.00 98.06 96 VAL A C 1
ATOM 731 O O . VAL A 1 96 ? -24.380 -5.946 37.088 1.00 98.06 96 VAL A O 1
ATOM 734 N N . GLN A 1 97 ? -25.620 -7.336 38.352 1.00 98.25 97 GLN A N 1
ATOM 735 C CA . GLN A 1 97 ? -25.128 -8.572 37.743 1.00 98.25 97 GLN A CA 1
ATOM 736 C C . GLN A 1 97 ? -25.290 -8.579 36.215 1.00 98.25 97 GLN A C 1
ATOM 738 O O . GLN A 1 97 ? -24.411 -9.058 35.494 1.00 98.25 97 GLN A O 1
ATOM 743 N N . LYS A 1 98 ? -26.400 -8.041 35.687 1.00 98.19 98 LYS A N 1
ATOM 744 C CA . LYS A 1 98 ? -26.615 -7.930 34.232 1.00 98.19 98 LYS A CA 1
ATOM 745 C C . LYS A 1 98 ? -25.555 -7.048 33.571 1.00 98.19 98 LYS A C 1
ATOM 747 O O . LYS A 1 98 ? -25.012 -7.435 32.535 1.00 98.19 98 LYS A O 1
ATOM 752 N N . VAL A 1 99 ? -25.259 -5.883 34.150 1.00 98.31 99 VAL A N 1
ATOM 753 C CA . VAL A 1 99 ? -24.274 -4.945 33.585 1.00 98.31 99 VAL A CA 1
ATOM 754 C C . VAL A 1 99 ? -22.846 -5.480 33.732 1.00 98.31 99 VAL A C 1
ATOM 756 O O . VAL A 1 99 ? -22.015 -5.268 32.849 1.00 98.31 99 VAL A O 1
ATOM 759 N N . GLU A 1 100 ? -22.548 -6.233 34.789 1.00 98.25 100 GLU A N 1
ATOM 760 C CA . GLU A 1 100 ? -21.257 -6.916 34.925 1.00 98.25 100 GLU A CA 1
ATOM 761 C C . GLU A 1 100 ? -21.031 -7.946 33.817 1.00 98.25 100 GLU A C 1
ATOM 763 O O . GLU A 1 100 ? -19.990 -7.920 33.155 1.00 98.25 100 GLU A O 1
ATOM 768 N N . VAL A 1 101 ? -22.031 -8.788 33.538 1.00 98.38 101 VAL A N 1
ATOM 769 C CA . VAL A 1 101 ? -21.965 -9.744 32.422 1.00 98.38 101 VAL A CA 1
ATOM 770 C C . VAL A 1 101 ? -21.822 -9.009 31.083 1.00 98.38 101 VAL A C 1
ATOM 772 O O . VAL A 1 101 ? -21.026 -9.420 30.235 1.00 98.38 101 VAL A O 1
ATOM 775 N N . GLU A 1 102 ? -22.533 -7.893 30.885 1.00 97.81 102 GLU A N 1
ATOM 776 C CA . GLU A 1 102 ? -22.372 -7.038 29.699 1.00 97.81 102 GLU A CA 1
ATOM 777 C C . GLU A 1 102 ? -20.912 -6.563 29.545 1.00 97.81 102 GLU A C 1
ATOM 779 O O . GLU A 1 102 ? -20.323 -6.672 28.464 1.00 97.81 102 GLU A O 1
ATOM 784 N N . LEU A 1 103 ? -20.287 -6.093 30.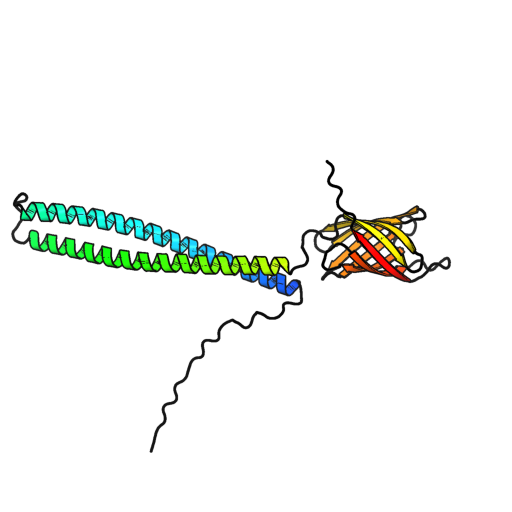629 1.00 98.31 103 LEU A N 1
ATOM 785 C CA . LEU A 1 103 ? -18.896 -5.637 30.624 1.00 98.31 103 LEU A CA 1
ATOM 786 C C . LEU A 1 103 ? -17.890 -6.751 30.340 1.00 98.31 103 LEU A C 1
ATOM 788 O O . LEU A 1 103 ? -16.882 -6.501 29.663 1.00 98.31 103 LEU A O 1
ATOM 792 N N . GLU A 1 104 ? -18.134 -7.968 30.822 1.00 98.06 104 GLU A N 1
ATOM 793 C CA . GLU A 1 104 ? -17.301 -9.130 30.506 1.00 98.06 104 GLU A CA 1
ATOM 794 C C . GLU A 1 104 ? -17.344 -9.455 29.009 1.00 98.06 104 GLU A C 1
ATOM 796 O O . GLU A 1 104 ? -16.293 -9.625 28.373 1.00 98.06 104 GLU A O 1
ATOM 801 N N . VAL A 1 105 ? -18.546 -9.464 28.423 1.00 98.38 105 VAL A N 1
ATOM 802 C CA . VAL A 1 105 ? -18.753 -9.682 26.985 1.00 98.38 105 VAL A CA 1
ATOM 803 C C . VAL A 1 105 ? -18.047 -8.598 26.175 1.00 98.38 105 VAL A C 1
ATOM 805 O O . VAL A 1 105 ? -17.240 -8.914 25.294 1.00 98.38 105 VAL A O 1
ATOM 808 N N . LEU A 1 106 ? -18.268 -7.325 26.508 1.00 98.19 106 LEU A N 1
ATOM 809 C CA . LEU A 1 106 ? -17.623 -6.199 25.833 1.00 98.19 106 LEU A CA 1
ATOM 810 C C . LEU A 1 106 ? -16.093 -6.255 25.959 1.00 98.19 106 LEU A C 1
ATOM 812 O O . LEU A 1 106 ? -15.375 -5.922 25.015 1.00 98.19 106 LEU A O 1
ATOM 816 N N . SER A 1 107 ? -15.567 -6.704 27.101 1.00 97.81 107 SER A N 1
ATOM 817 C CA . SER A 1 107 ? -14.125 -6.847 27.327 1.00 97.81 107 SER A CA 1
ATOM 818 C C . SER A 1 107 ? -13.505 -7.986 26.520 1.00 97.81 107 SER A C 1
ATOM 820 O O . SER A 1 107 ? -12.362 -7.861 26.065 1.00 97.81 107 SER A O 1
ATOM 822 N N . ARG A 1 108 ? -14.236 -9.088 26.319 1.00 98.38 108 ARG A N 1
ATOM 823 C CA . ARG A 1 108 ? -13.833 -10.166 25.409 1.00 98.38 108 ARG A CA 1
ATOM 824 C C . ARG A 1 108 ? -13.824 -9.680 23.962 1.00 98.38 108 ARG A C 1
ATOM 826 O O . ARG A 1 108 ? -12.777 -9.757 23.329 1.00 98.38 108 ARG A O 1
ATOM 833 N N . GLN A 1 109 ? -14.912 -9.064 23.504 1.00 98.06 109 GLN A N 1
ATOM 834 C CA . GLN A 1 109 ? -14.997 -8.471 22.164 1.00 98.06 109 GLN A CA 1
ATOM 835 C C . GLN A 1 109 ? -13.855 -7.482 21.901 1.00 98.06 109 GLN A C 1
ATOM 837 O O . GLN A 1 109 ? -13.207 -7.536 20.861 1.00 98.06 109 GLN A O 1
ATOM 842 N N . GLY A 1 110 ? -13.534 -6.619 22.870 1.00 98.00 110 GLY A N 1
ATOM 843 C CA . GLY A 1 110 ? -12.421 -5.682 22.735 1.00 98.00 110 GLY A CA 1
ATOM 844 C C . GLY A 1 110 ? -11.056 -6.369 22.596 1.00 98.00 110 GLY A C 1
ATOM 845 O O . GLY A 1 110 ? -10.182 -5.851 21.903 1.00 98.00 110 GLY A O 1
ATOM 846 N N . ARG A 1 111 ? -10.837 -7.530 23.235 1.00 98.38 111 ARG A N 1
ATOM 847 C CA . ARG A 1 111 ? -9.611 -8.326 23.030 1.00 98.38 111 ARG A CA 1
ATOM 848 C C . ARG A 1 111 ? -9.553 -8.900 21.618 1.00 98.38 111 ARG A C 1
ATOM 850 O O . ARG A 1 111 ? -8.496 -8.804 20.999 1.00 98.38 111 ARG A O 1
ATOM 857 N N . ASP A 1 112 ? -10.670 -9.422 21.127 1.00 98.31 112 ASP A N 1
ATOM 858 C CA . ASP A 1 112 ? -10.766 -10.022 19.796 1.00 98.31 112 ASP A CA 1
ATOM 859 C C . ASP A 1 112 ? -10.509 -8.971 18.702 1.00 98.31 112 ASP A C 1
ATOM 861 O O . ASP A 1 112 ? -9.652 -9.173 17.844 1.00 98.31 112 ASP A O 1
ATOM 865 N N . VAL A 1 113 ? -11.124 -7.786 18.804 1.00 97.94 113 VAL A N 1
ATOM 866 C CA . VAL A 1 113 ? -10.891 -6.683 17.852 1.00 97.94 113 VAL A CA 1
ATOM 867 C C . VAL A 1 113 ? -9.438 -6.188 17.894 1.00 97.94 113 VAL A C 1
ATOM 869 O O . VAL A 1 113 ? -8.846 -5.903 16.856 1.00 97.94 113 VAL A O 1
ATOM 872 N N . ARG A 1 114 ? -8.803 -6.116 19.074 1.00 98.44 114 ARG A N 1
ATOM 873 C CA . ARG A 1 114 ? -7.372 -5.757 19.160 1.00 98.44 114 ARG A CA 1
ATOM 874 C C . ARG A 1 114 ? -6.454 -6.812 18.542 1.00 98.44 114 ARG A C 1
ATOM 876 O O . ARG A 1 114 ? -5.382 -6.456 18.054 1.00 98.44 114 ARG A O 1
ATOM 883 N N . ALA A 1 115 ? -6.824 -8.091 18.603 1.00 98.25 115 ALA A N 1
ATOM 884 C CA . ALA A 1 115 ? -6.089 -9.147 17.913 1.00 98.25 115 ALA A CA 1
ATOM 885 C C . ALA A 1 115 ? -6.223 -8.989 16.391 1.00 98.25 115 ALA A C 1
ATOM 887 O O . ALA A 1 115 ? -5.207 -8.951 15.704 1.00 98.25 115 ALA A O 1
ATOM 888 N N . GLU A 1 116 ? -7.443 -8.761 15.901 1.00 97.88 116 GLU A N 1
ATOM 889 C CA . GLU A 1 116 ? -7.732 -8.500 14.485 1.00 97.88 116 GLU A CA 1
ATOM 890 C C . GLU A 1 116 ? -6.942 -7.297 13.938 1.00 97.88 116 GLU A C 1
ATOM 892 O O . GLU A 1 116 ? -6.298 -7.404 12.896 1.00 97.88 116 GLU A O 1
ATOM 897 N N . ILE A 1 117 ? -6.905 -6.175 14.672 1.00 98.50 117 ILE A N 1
ATOM 898 C CA . ILE A 1 117 ? -6.117 -4.985 14.299 1.00 98.50 117 ILE A CA 1
ATOM 899 C C . ILE A 1 117 ? -4.632 -5.331 14.136 1.00 98.50 117 ILE A C 1
ATOM 901 O O . ILE A 1 117 ? -4.004 -4.923 13.158 1.00 98.50 117 ILE A O 1
ATOM 905 N N . ARG A 1 118 ? -4.059 -6.085 15.083 1.00 98.44 118 ARG A N 1
ATOM 906 C CA . ARG A 1 118 ? -2.640 -6.469 15.038 1.00 98.44 118 ARG A CA 1
ATOM 907 C C . ARG A 1 118 ? -2.344 -7.363 13.833 1.00 98.44 118 ARG A C 1
ATOM 909 O O . ARG A 1 118 ? -1.328 -7.169 1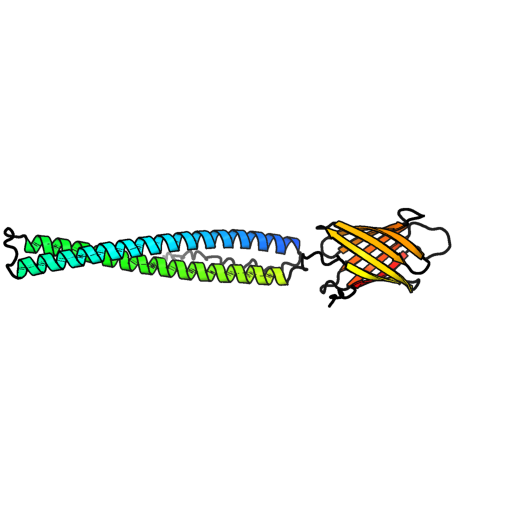3.164 1.00 98.44 118 ARG A O 1
ATOM 916 N N . ASP A 1 119 ? -3.230 -8.310 13.550 1.00 97.75 119 ASP A N 1
ATOM 917 C CA . ASP A 1 119 ? -3.092 -9.221 12.417 1.00 97.75 119 ASP A CA 1
ATOM 918 C C . ASP A 1 119 ? -3.185 -8.466 11.084 1.00 97.75 119 ASP A C 1
ATOM 920 O O . ASP A 1 119 ? -2.336 -8.659 10.210 1.00 97.75 119 ASP A O 1
ATOM 924 N N . ALA A 1 120 ? -4.146 -7.546 10.947 1.00 96.44 120 ALA A N 1
ATOM 925 C CA . ALA A 1 120 ? -4.287 -6.692 9.769 1.00 96.44 120 ALA A CA 1
ATOM 926 C C . ALA A 1 120 ? -3.037 -5.821 9.546 1.00 96.44 120 ALA A C 1
ATOM 928 O O . ALA A 1 120 ? -2.490 -5.785 8.444 1.00 96.44 120 ALA A O 1
ATOM 929 N N . GLN A 1 121 ? -2.509 -5.189 10.600 1.00 98.12 121 GLN A N 1
ATOM 930 C CA . GLN A 1 121 ? -1.263 -4.413 10.524 1.00 98.12 121 GLN A CA 1
ATOM 931 C C . GLN A 1 121 ? -0.068 -5.268 10.076 1.00 98.12 121 GLN A C 1
ATOM 933 O O . GLN A 1 121 ? 0.727 -4.835 9.241 1.00 98.12 121 GLN A O 1
ATOM 938 N N . SER A 1 122 ? 0.054 -6.495 10.591 1.00 97.88 122 SER A N 1
ATOM 939 C CA . SER A 1 122 ? 1.111 -7.426 10.179 1.00 97.88 122 SER A CA 1
ATOM 940 C C . SER A 1 122 ? 1.016 -7.775 8.689 1.00 97.88 122 SER A C 1
ATOM 942 O O . SER A 1 122 ? 2.021 -7.723 7.973 1.00 97.88 122 SER A O 1
ATOM 944 N N . ARG A 1 123 ? -0.196 -8.057 8.190 1.00 97.19 123 ARG A N 1
ATOM 945 C CA . ARG A 1 123 ? -0.446 -8.347 6.768 1.00 97.19 123 ARG A CA 1
ATOM 946 C C . ARG A 1 123 ? -0.151 -7.150 5.871 1.00 97.19 123 ARG A C 1
ATOM 948 O O . ARG A 1 123 ? 0.523 -7.318 4.857 1.00 97.19 123 ARG A O 1
ATOM 955 N N . ILE A 1 124 ? -0.598 -5.954 6.260 1.00 97.38 124 ILE A N 1
ATOM 956 C CA . ILE A 1 124 ? -0.320 -4.693 5.556 1.00 97.38 124 ILE A CA 1
ATOM 957 C C . ILE A 1 124 ? 1.189 -4.495 5.402 1.00 97.38 124 ILE A C 1
ATOM 959 O O . ILE A 1 124 ? 1.664 -4.259 4.290 1.00 97.38 124 ILE A O 1
ATOM 963 N N . ASN A 1 125 ? 1.951 -4.668 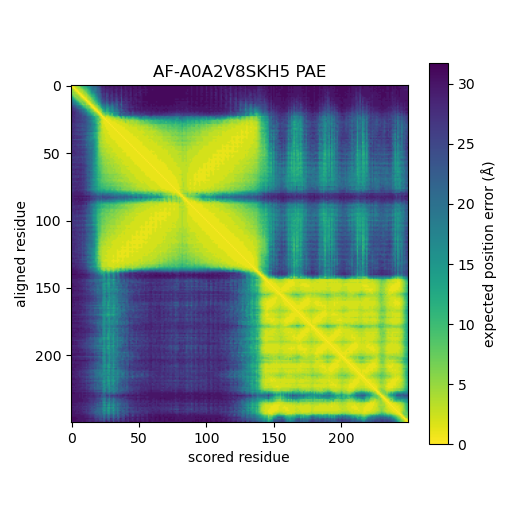6.485 1.00 96.81 125 ASN A N 1
ATOM 964 C CA . ASN A 1 125 ? 3.407 -4.532 6.454 1.00 96.81 125 ASN A CA 1
ATOM 965 C C . ASN A 1 125 ? 4.054 -5.559 5.514 1.00 96.81 125 ASN A C 1
ATOM 967 O O . ASN A 1 125 ? 4.888 -5.199 4.686 1.00 96.81 125 ASN A O 1
ATOM 971 N N . LEU A 1 126 ? 3.627 -6.825 5.571 1.00 96.38 126 LEU A N 1
ATOM 972 C CA . LEU A 1 126 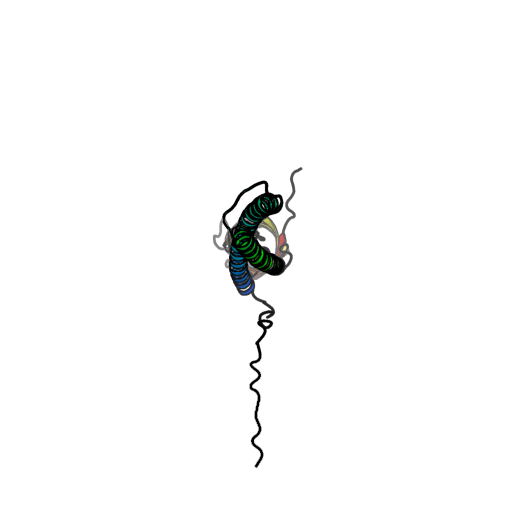? 4.143 -7.880 4.694 1.00 96.38 126 LEU A CA 1
ATOM 973 C C . LEU A 1 126 ? 3.860 -7.598 3.209 1.00 96.38 126 LEU A C 1
ATOM 975 O O . LEU A 1 126 ? 4.735 -7.808 2.360 1.00 96.38 126 LEU A O 1
ATOM 979 N N . LEU A 1 127 ? 2.655 -7.121 2.887 1.00 94.94 127 LEU A N 1
ATOM 980 C CA . LEU A 1 127 ? 2.261 -6.751 1.526 1.00 94.94 127 LEU A CA 1
ATOM 981 C C . LEU A 1 127 ? 3.057 -5.541 1.024 1.00 94.94 127 LEU A C 1
ATOM 983 O O . LEU A 1 127 ? 3.609 -5.594 -0.078 1.00 94.94 127 LEU A O 1
ATOM 987 N N . ALA A 1 128 ? 3.174 -4.489 1.839 1.00 92.12 128 ALA A N 1
ATOM 988 C CA . ALA A 1 128 ? 3.942 -3.289 1.513 1.00 92.12 128 ALA A CA 1
ATOM 989 C C . ALA A 1 128 ? 5.418 -3.621 1.240 1.00 92.12 128 ALA A C 1
ATOM 991 O O . ALA A 1 128 ? 5.973 -3.212 0.215 1.00 92.12 128 ALA A O 1
ATOM 992 N N . ASP A 1 129 ? 6.026 -4.450 2.088 1.00 92.94 129 ASP A N 1
ATOM 993 C CA . ASP A 1 129 ? 7.394 -4.933 1.916 1.00 92.94 129 ASP A CA 1
ATOM 994 C C . ASP A 1 129 ? 7.573 -5.750 0.632 1.00 92.94 129 ASP A C 1
ATOM 996 O O . ASP A 1 129 ? 8.576 -5.611 -0.075 1.00 92.94 129 ASP A O 1
ATOM 1000 N N . ARG A 1 130 ? 6.607 -6.615 0.298 1.00 87.56 130 ARG A N 1
ATOM 1001 C CA . ARG A 1 130 ? 6.654 -7.413 -0.935 1.00 87.56 130 ARG A CA 1
ATOM 1002 C C . ARG A 1 130 ? 6.564 -6.528 -2.178 1.00 87.56 130 ARG A C 1
ATOM 1004 O O . ARG A 1 130 ? 7.339 -6.735 -3.110 1.00 87.56 130 ARG A O 1
ATOM 1011 N N . ILE A 1 131 ? 5.685 -5.525 -2.170 1.00 86.56 131 ILE A N 1
ATOM 1012 C CA . ILE A 1 131 ? 5.586 -4.521 -3.240 1.00 86.56 131 ILE A CA 1
ATOM 1013 C C . ILE A 1 131 ? 6.909 -3.762 -3.378 1.00 86.56 131 ILE A C 1
ATOM 1015 O O . ILE A 1 131 ? 7.409 -3.598 -4.490 1.00 86.56 131 ILE A O 1
ATOM 1019 N N . ALA A 1 132 ? 7.505 -3.325 -2.266 1.00 82.38 132 ALA A N 1
ATOM 1020 C CA . ALA A 1 132 ? 8.779 -2.612 -2.278 1.00 82.38 132 ALA A CA 1
ATOM 1021 C C . ALA A 1 132 ? 9.922 -3.472 -2.845 1.00 82.38 132 ALA A C 1
ATOM 1023 O O . ALA A 1 132 ? 10.732 -2.972 -3.623 1.00 82.38 132 ALA A O 1
ATOM 1024 N N . ARG A 1 133 ? 9.975 -4.769 -2.508 1.00 84.50 133 ARG A N 1
ATOM 1025 C CA . ARG A 1 133 ? 10.958 -5.711 -3.071 1.00 84.50 133 ARG A CA 1
ATOM 1026 C C . ARG A 1 133 ? 10.780 -5.909 -4.576 1.00 84.50 133 ARG A C 1
ATOM 1028 O O . ARG A 1 133 ? 11.762 -5.787 -5.297 1.00 84.50 133 ARG A O 1
ATOM 1035 N N . LEU A 1 134 ? 9.554 -6.135 -5.053 1.00 80.44 134 LEU A N 1
ATOM 1036 C CA . LEU A 1 134 ? 9.277 -6.296 -6.490 1.00 80.44 134 LEU A CA 1
ATOM 1037 C C . LEU A 1 134 ? 9.563 -5.016 -7.288 1.00 80.44 134 LEU A C 1
ATOM 1039 O O . LEU A 1 134 ? 10.067 -5.067 -8.403 1.00 80.44 134 LEU A O 1
ATOM 1043 N N . ARG A 1 135 ? 9.319 -3.840 -6.702 1.00 75.06 135 ARG A N 1
ATOM 1044 C CA . ARG A 1 135 ? 9.703 -2.562 -7.319 1.00 75.06 135 ARG A CA 1
ATOM 1045 C C . ARG A 1 135 ? 11.210 -2.404 -7.492 1.00 75.06 135 ARG A C 1
ATOM 1047 O O . ARG A 1 135 ? 11.627 -1.774 -8.451 1.00 75.06 135 ARG A O 1
ATOM 1054 N N . LYS A 1 136 ? 12.021 -2.961 -6.586 1.00 73.19 136 LYS A N 1
ATOM 1055 C CA . LYS A 1 136 ? 13.489 -2.930 -6.700 1.00 73.19 136 LYS A CA 1
ATOM 1056 C C . LYS A 1 136 ? 14.023 -3.873 -7.780 1.00 73.19 136 LYS A C 1
ATOM 1058 O O . LYS A 1 136 ? 15.147 -3.675 -8.225 1.00 73.19 136 LYS A O 1
ATOM 1063 N N . THR A 1 137 ? 13.263 -4.902 -8.160 1.00 68.00 137 THR A N 1
ATOM 1064 C CA . THR A 1 137 ? 13.652 -5.853 -9.214 1.00 68.00 137 THR A CA 1
ATOM 1065 C C . THR A 1 137 ? 13.176 -5.433 -10.599 1.00 68.00 137 THR A C 1
ATOM 1067 O O . THR A 1 137 ? 13.710 -5.926 -11.590 1.00 68.00 137 THR A O 1
ATOM 1070 N N . LEU A 1 138 ? 12.203 -4.521 -10.675 1.00 60.09 138 LEU A N 1
ATOM 1071 C CA . LEU A 1 138 ? 11.810 -3.889 -11.926 1.00 60.09 138 LEU A CA 1
ATOM 1072 C C . LEU A 1 138 ? 12.906 -2.917 -12.395 1.00 60.09 138 LEU A C 1
ATOM 1074 O O . LEU A 1 138 ? 13.387 -2.112 -11.591 1.00 60.09 138 LEU A O 1
ATOM 1078 N N . PRO A 1 139 ? 13.276 -2.930 -13.688 1.00 52.28 139 PRO A N 1
ATOM 1079 C CA . PRO A 1 139 ? 13.987 -1.810 -14.295 1.00 52.28 139 PRO A CA 1
ATOM 1080 C C . PRO A 1 139 ? 13.200 -0.524 -14.011 1.00 52.28 139 PRO A C 1
ATOM 1082 O O . PRO A 1 139 ? 11.992 -0.489 -14.231 1.00 52.28 139 PRO A O 1
ATOM 1085 N N . SER A 1 140 ? 13.852 0.501 -13.455 1.00 51.69 140 SER A N 1
ATOM 1086 C CA . SER A 1 140 ? 13.163 1.712 -12.994 1.00 51.69 140 SER A CA 1
ATOM 1087 C C . SER A 1 140 ? 12.355 2.362 -14.123 1.00 51.69 140 SER A C 1
ATOM 1089 O O . SER A 1 140 ? 12.923 2.837 -15.107 1.00 51.69 140 SER A O 1
ATOM 1091 N N . ASP A 1 141 ? 11.039 2.437 -13.926 1.00 46.88 141 ASP A N 1
ATOM 1092 C CA . ASP A 1 141 ? 10.043 3.125 -14.762 1.00 46.88 141 ASP A CA 1
ATOM 1093 C C . ASP A 1 141 ? 10.193 4.664 -14.755 1.00 46.88 141 ASP A C 1
ATOM 1095 O O . ASP A 1 141 ? 9.365 5.393 -15.297 1.00 46.88 141 ASP A O 1
ATOM 1099 N N . THR A 1 142 ? 11.246 5.205 -14.139 1.00 49.22 142 THR A N 1
ATOM 1100 C CA . THR A 1 142 ? 11.603 6.622 -14.273 1.00 49.22 142 THR A CA 1
ATOM 1101 C C . THR A 1 142 ? 12.368 6.820 -15.569 1.00 49.22 142 THR A C 1
ATOM 1103 O O . THR A 1 142 ? 13.594 6.826 -15.513 1.00 49.22 142 THR A O 1
ATOM 1106 N N . GLU A 1 143 ? 11.666 6.914 -16.705 1.00 63.03 143 GLU A N 1
ATOM 1107 C CA . GLU A 1 143 ? 12.173 7.412 -18.000 1.00 63.03 143 GLU A CA 1
ATOM 1108 C C . GLU A 1 143 ? 13.694 7.233 -18.182 1.00 63.03 143 GLU A C 1
ATOM 1110 O O . GLU A 1 143 ? 14.446 8.193 -18.372 1.00 63.03 143 GLU A O 1
ATOM 1115 N N . SER A 1 144 ? 14.184 5.999 -18.008 1.00 71.06 144 SER A N 1
ATOM 1116 C CA . SER A 1 144 ? 15.610 5.762 -17.739 1.00 71.06 144 SER A CA 1
ATOM 1117 C C . SER A 1 144 ? 16.484 6.161 -18.923 1.00 71.06 144 SER A C 1
ATOM 1119 O O . SER A 1 144 ? 17.672 6.457 -18.758 1.00 71.06 144 SER A O 1
ATOM 1121 N N . LEU A 1 145 ? 15.870 6.253 -20.104 1.00 87.12 145 LEU A N 1
ATOM 1122 C CA . LEU A 1 145 ? 16.504 6.688 -21.332 1.00 87.12 145 LEU A CA 1
ATOM 1123 C C . LEU A 1 145 ? 16.489 8.200 -21.563 1.00 87.12 145 LEU A C 1
ATOM 1125 O O . LEU A 1 145 ? 17.270 8.665 -22.393 1.00 87.12 145 LEU A O 1
ATOM 1129 N N . THR A 1 146 ? 15.700 8.976 -20.812 1.00 90.25 146 THR A N 1
ATOM 1130 C CA . THR A 1 146 ? 15.735 10.442 -20.891 1.00 90.25 146 THR A CA 1
ATOM 1131 C C . THR A 1 146 ? 17.111 10.957 -20.460 1.00 90.25 146 THR A C 1
ATOM 1133 O O . THR A 1 146 ? 17.615 10.603 -19.390 1.00 90.25 146 THR A O 1
ATOM 1136 N N . GLY A 1 147 ? 17.741 11.774 -21.307 1.00 92.06 147 GLY A N 1
ATOM 1137 C CA . GLY A 1 147 ? 19.033 12.407 -21.050 1.00 92.06 147 GLY A CA 1
ATOM 1138 C C . GLY A 1 147 ? 19.962 12.426 -22.263 1.00 92.06 147 GLY A C 1
ATOM 1139 O O . GLY A 1 147 ? 19.575 12.117 -23.391 1.00 92.06 147 GLY A O 1
ATOM 1140 N N . THR A 1 148 ? 21.214 12.803 -22.013 1.00 95.38 148 THR A N 1
ATOM 1141 C CA . THR A 1 148 ? 22.267 12.872 -23.031 1.00 95.38 148 THR A CA 1
ATOM 1142 C C . THR A 1 148 ? 23.156 11.631 -22.991 1.00 95.38 148 THR A C 1
ATOM 1144 O O . THR A 1 148 ? 23.576 11.191 -21.921 1.00 95.38 148 THR A O 1
ATOM 1147 N N . TRP A 1 149 ? 23.473 11.091 -24.162 1.00 96.69 149 TRP A N 1
ATOM 1148 C CA . TRP A 1 149 ? 24.208 9.847 -24.351 1.00 96.69 149 TRP A CA 1
ATOM 1149 C C . TRP A 1 149 ? 25.375 10.054 -25.311 1.00 96.69 149 TRP A C 1
ATOM 1151 O O . TRP A 1 149 ?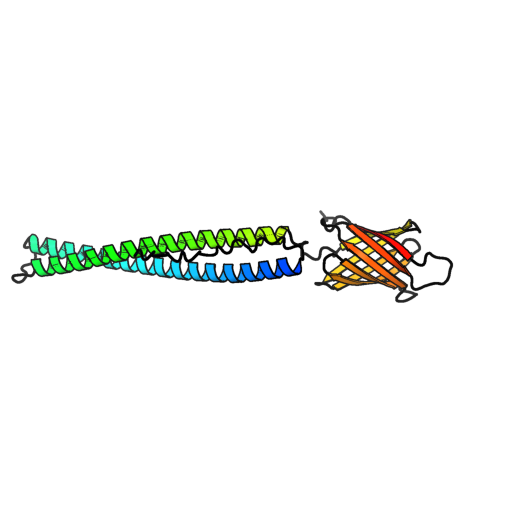 25.174 10.543 -26.419 1.00 96.69 149 TRP A O 1
ATOM 1161 N N . ASP A 1 150 ? 26.575 9.647 -24.914 1.00 97.50 150 ASP A N 1
ATOM 1162 C CA . ASP A 1 150 ? 27.742 9.594 -25.796 1.00 97.50 150 ASP A CA 1
ATOM 1163 C C . ASP A 1 150 ? 27.704 8.302 -26.610 1.00 97.50 150 ASP A C 1
ATOM 1165 O O . ASP A 1 150 ? 27.743 7.220 -26.023 1.00 97.50 150 ASP A O 1
ATOM 1169 N N . ILE A 1 151 ? 27.613 8.412 -27.938 1.00 96.56 151 ILE A N 1
ATOM 1170 C CA . ILE A 1 151 ? 27.526 7.281 -28.870 1.00 96.56 151 ILE A CA 1
ATOM 1171 C C . ILE A 1 151 ? 28.878 7.002 -29.531 1.00 96.56 151 ILE A C 1
ATOM 1173 O O . ILE A 1 151 ? 29.646 7.915 -29.832 1.00 96.56 151 ILE A O 1
ATOM 1177 N N . THR A 1 152 ? 29.159 5.729 -29.795 1.00 96.56 152 THR A N 1
ATOM 1178 C CA . THR A 1 152 ? 30.262 5.277 -30.650 1.00 96.56 152 THR A CA 1
ATOM 1179 C C . THR A 1 152 ? 29.756 4.199 -31.602 1.00 96.56 152 THR A C 1
ATOM 1181 O O . THR A 1 152 ? 29.149 3.221 -31.156 1.00 96.56 152 THR A O 1
ATOM 1184 N N . TYR A 1 153 ? 29.992 4.382 -32.900 1.00 93.31 153 TYR A N 1
ATOM 1185 C CA . TYR A 1 153 ? 29.660 3.438 -33.963 1.00 93.31 153 TYR A CA 1
ATOM 1186 C C . TYR A 1 153 ? 30.878 2.606 -34.351 1.00 93.31 153 TYR A C 1
ATOM 1188 O O . TYR A 1 153 ? 32.000 3.088 -34.427 1.00 93.31 153 TYR A O 1
ATOM 1196 N N . MET A 1 154 ? 30.645 1.340 -34.658 1.00 93.69 154 MET A N 1
ATOM 1197 C CA . MET A 1 154 ? 31.638 0.400 -35.161 1.00 93.69 154 MET A CA 1
ATOM 1198 C C . MET A 1 154 ? 31.141 -0.173 -36.493 1.00 93.69 154 MET A C 1
ATOM 1200 O O . MET A 1 154 ? 29.942 -0.442 -36.601 1.00 93.69 154 MET A O 1
ATOM 1204 N N . PRO A 1 155 ? 32.024 -0.400 -37.486 1.00 87.69 155 PRO A N 1
ATOM 1205 C CA . PRO A 1 155 ? 33.489 -0.362 -37.383 1.00 87.69 155 PRO A CA 1
ATOM 1206 C C . PRO A 1 155 ? 34.140 1.013 -37.622 1.00 87.69 155 PRO A C 1
ATOM 1208 O O . PRO A 1 155 ? 35.358 1.100 -37.542 1.00 87.69 155 PRO A O 1
ATOM 1211 N N . SER A 1 156 ? 33.377 2.065 -37.934 1.00 85.19 156 SER A N 1
ATOM 1212 C CA . SER A 1 156 ? 33.937 3.369 -38.323 1.00 85.19 156 SER A CA 1
ATOM 1213 C C 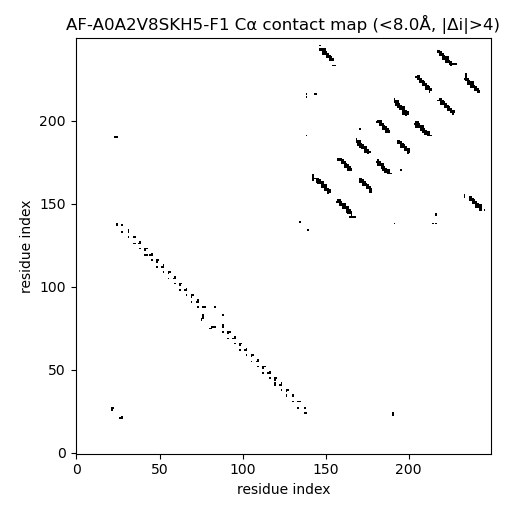. SER A 1 156 ? 34.594 4.168 -37.186 1.00 85.19 156 SER A C 1
ATOM 1215 O O . SER A 1 156 ? 35.318 5.112 -37.471 1.00 85.19 156 SER A O 1
ATOM 1217 N N . ASP A 1 157 ? 34.368 3.791 -35.924 1.00 87.69 157 ASP A N 1
ATOM 1218 C CA . ASP A 1 157 ? 34.727 4.558 -34.714 1.00 87.69 157 ASP A CA 1
ATOM 1219 C C . ASP A 1 157 ? 34.132 5.979 -34.687 1.00 87.69 157 ASP A C 1
ATOM 1221 O O . ASP A 1 157 ? 34.600 6.839 -33.942 1.00 87.69 157 ASP A O 1
ATOM 1225 N N . ASP A 1 158 ? 33.068 6.227 -35.464 1.00 89.69 158 ASP A N 1
ATOM 1226 C CA . ASP A 1 158 ? 32.383 7.521 -35.477 1.00 89.69 158 ASP A CA 1
ATOM 1227 C C . ASP A 1 158 ? 31.719 7.770 -34.122 1.00 89.69 158 ASP A C 1
ATOM 1229 O O . ASP A 1 158 ? 30.967 6.928 -33.610 1.00 89.69 158 ASP A O 1
ATOM 1233 N N . LYS A 1 159 ? 31.945 8.953 -33.552 1.00 95.38 159 LYS A N 1
ATOM 1234 C CA . LYS A 1 159 ? 31.374 9.335 -32.257 1.00 95.38 159 LYS A CA 1
ATOM 1235 C C . LYS A 1 159 ? 30.319 10.411 -32.412 1.00 95.38 159 LYS A C 1
ATOM 1237 O O . LYS A 1 159 ? 30.183 11.065 -33.445 1.00 95.38 159 LYS A O 1
ATOM 1242 N N . GLY A 1 160 ? 29.532 10.585 -31.364 1.00 95.50 160 GLY A N 1
ATOM 1243 C CA . GLY A 1 160 ? 28.503 11.604 -31.341 1.00 95.50 160 GLY A CA 1
ATOM 1244 C C . GLY A 1 160 ? 27.752 11.654 -30.029 1.00 95.50 160 GLY A C 1
ATOM 1245 O O . GLY A 1 160 ? 28.126 11.025 -29.040 1.00 95.50 160 GLY A O 1
ATOM 1246 N N . VAL A 1 161 ? 26.645 12.381 -30.055 1.00 97.06 161 VAL A N 1
ATOM 1247 C CA . VAL A 1 161 ? 25.768 12.585 -28.912 1.00 97.06 161 VAL A CA 1
ATOM 1248 C C . VAL A 1 161 ? 24.323 12.371 -29.326 1.00 97.06 161 VAL A C 1
ATOM 1250 O O . VAL A 1 161 ? 23.887 12.930 -30.334 1.00 97.06 161 VAL A O 1
ATOM 1253 N N . PHE A 1 162 ? 23.577 11.608 -28.529 1.00 97.00 162 PHE A N 1
ATOM 1254 C CA . PHE A 1 162 ? 22.119 11.540 -28.596 1.00 97.00 162 PHE A CA 1
ATOM 1255 C C . PHE A 1 162 ? 21.515 12.267 -27.400 1.00 97.00 162 PHE A C 1
ATOM 1257 O O . PHE A 1 162 ? 21.936 12.056 -26.264 1.00 97.00 162 PHE A O 1
ATOM 1264 N N . THR A 1 163 ? 20.490 13.073 -27.641 1.00 96.06 163 THR A N 1
ATOM 1265 C CA . THR A 1 163 ? 19.632 13.631 -26.594 1.00 96.06 163 THR A CA 1
ATOM 1266 C C . THR A 1 163 ? 18.277 12.971 -26.731 1.00 96.06 163 THR A C 1
ATOM 1268 O O . THR A 1 163 ? 17.560 13.235 -27.693 1.00 96.06 163 THR A O 1
ATOM 1271 N N . LEU A 1 164 ? 17.948 12.082 -25.799 1.00 95.12 164 LEU A N 1
ATOM 1272 C CA . LEU A 1 164 ? 16.728 11.286 -25.831 1.00 95.12 164 LEU A CA 1
ATOM 1273 C C . LEU A 1 164 ? 15.751 11.769 -24.763 1.00 95.12 164 LEU A C 1
ATOM 1275 O O . LEU A 1 164 ? 16.143 12.170 -23.667 1.00 95.12 164 LEU A O 1
ATOM 1279 N N . ARG A 1 165 ? 14.467 11.683 -25.086 1.00 90.81 165 ARG A N 1
ATOM 1280 C CA . ARG A 1 165 ? 13.338 11.852 -24.184 1.00 90.81 165 ARG A CA 1
ATOM 1281 C C . ARG A 1 165 ? 12.441 10.632 -24.314 1.00 90.81 165 ARG A C 1
ATOM 1283 O O . ARG A 1 165 ? 12.037 10.260 -25.417 1.00 90.81 165 ARG A O 1
ATOM 1290 N N . GLN A 1 166 ? 12.135 10.024 -23.181 1.00 87.81 166 GLN A N 1
ATOM 1291 C CA . GLN A 1 166 ? 11.218 8.903 -23.087 1.00 87.81 166 GLN A CA 1
ATOM 1292 C C . GLN A 1 166 ? 9.842 9.397 -22.634 1.00 87.81 166 GLN A C 1
ATOM 1294 O O . GLN A 1 166 ? 9.741 10.267 -21.781 1.00 87.81 166 GLN A O 1
ATOM 1299 N N . SER A 1 167 ? 8.777 8.849 -23.212 1.00 78.50 167 SER A N 1
ATOM 1300 C CA . SER A 1 167 ? 7.407 9.042 -22.734 1.00 78.50 167 SER A CA 1
ATOM 1301 C C . SER A 1 167 ? 6.684 7.702 -22.801 1.00 78.50 167 SER A C 1
ATOM 1303 O O . SER A 1 167 ? 6.323 7.223 -23.877 1.00 78.50 167 SER A O 1
ATOM 1305 N N . GLY A 1 168 ? 6.557 7.040 -21.649 1.00 79.38 168 GLY A N 1
ATOM 1306 C CA . GLY A 1 168 ? 6.137 5.639 -21.599 1.00 79.38 168 GLY A CA 1
ATOM 1307 C C . GLY A 1 168 ? 7.107 4.744 -22.379 1.00 79.38 168 GLY A C 1
ATOM 1308 O O . GLY A 1 168 ? 8.301 4.713 -22.080 1.00 79.38 168 GLY A O 1
ATOM 1309 N N . THR A 1 169 ? 6.603 4.037 -23.393 1.00 85.19 169 THR A N 1
ATOM 1310 C CA . THR A 1 169 ? 7.403 3.182 -24.291 1.00 85.19 169 THR A CA 1
ATOM 1311 C C . THR A 1 169 ? 7.955 3.922 -25.508 1.00 85.19 169 THR A C 1
ATOM 1313 O O . THR A 1 169 ? 8.729 3.338 -26.261 1.00 85.19 169 THR A O 1
ATOM 1316 N N . LEU A 1 170 ? 7.578 5.185 -25.732 1.00 86.19 170 LEU A N 1
ATOM 1317 C CA . LEU A 1 170 ? 8.035 5.972 -26.876 1.00 86.19 170 LEU A CA 1
ATOM 1318 C C . LEU A 1 170 ? 9.359 6.672 -26.565 1.00 86.19 170 LEU A C 1
ATOM 1320 O O . LEU A 1 170 ? 9.548 7.217 -25.477 1.00 86.19 170 LEU A O 1
ATOM 1324 N N . LEU A 1 171 ? 10.247 6.700 -27.555 1.00 93.00 171 LEU A N 1
ATOM 1325 C CA . LEU A 1 171 ? 11.496 7.451 -27.538 1.00 93.00 171 LEU A CA 1
ATOM 1326 C C . LEU A 1 171 ? 11.477 8.490 -28.653 1.00 93.00 171 LEU A C 1
ATOM 1328 O O . LEU A 1 171 ? 11.156 8.179 -29.799 1.00 93.00 171 LEU A O 1
ATOM 1332 N N . ALA A 1 172 ? 11.865 9.712 -28.321 1.00 92.88 172 ALA A N 1
ATOM 1333 C CA . ALA A 1 172 ? 12.083 10.784 -29.279 1.00 92.88 172 ALA A CA 1
ATOM 1334 C C . ALA A 1 172 ? 13.350 11.546 -28.900 1.00 92.88 172 ALA A C 1
ATOM 1336 O O . ALA A 1 172 ? 13.702 11.628 -27.725 1.00 92.88 172 ALA A O 1
ATOM 1337 N N . GLY A 1 173 ? 14.047 12.106 -29.877 1.00 94.69 173 GLY A N 1
ATOM 1338 C CA . GLY A 1 173 ? 15.276 12.820 -29.587 1.00 94.69 173 GLY A CA 1
ATOM 1339 C C . GLY A 1 173 ? 15.966 13.392 -30.803 1.00 94.69 173 GLY A C 1
ATOM 1340 O O . GLY A 1 173 ? 15.459 13.348 -31.924 1.00 94.69 173 GLY A O 1
ATOM 1341 N N . GLU A 1 174 ? 17.159 13.903 -30.556 1.00 96.88 174 GLU A N 1
ATOM 1342 C CA . GLU A 1 174 ? 18.049 14.454 -31.567 1.00 96.88 174 GLU A CA 1
ATOM 1343 C C . GLU A 1 174 ? 19.414 13.787 -31.472 1.00 96.88 174 GLU A C 1
ATOM 1345 O O . GLU A 1 174 ? 19.823 13.314 -30.408 1.00 96.88 174 GLU A O 1
ATOM 1350 N N . TYR A 1 175 ? 20.129 13.770 -32.591 1.00 96.31 175 TYR A N 1
ATOM 1351 C CA . TYR A 1 175 ? 21.508 13.317 -32.630 1.00 96.31 175 TYR A CA 1
ATOM 1352 C C . TYR A 1 175 ? 22.416 14.335 -33.308 1.00 96.31 175 TYR A C 1
ATOM 1354 O O . TYR A 1 175 ? 22.011 15.059 -34.221 1.00 96.31 175 TYR A O 1
ATOM 1362 N N . SER A 1 176 ? 23.680 14.314 -32.900 1.00 95.94 176 SER A N 1
ATOM 1363 C CA . SER A 1 176 ? 24.785 14.975 -33.584 1.00 95.94 176 SER A CA 1
ATOM 1364 C C . SER A 1 176 ? 25.971 14.021 -33.627 1.00 95.94 176 SER A C 1
ATOM 1366 O O . SER A 1 176 ? 26.404 13.550 -32.580 1.00 95.94 176 SER A O 1
ATOM 1368 N N . LEU A 1 177 ? 26.508 13.739 -34.812 1.00 93.06 177 LEU A N 1
ATOM 1369 C CA . LEU A 1 177 ? 27.727 12.945 -34.987 1.00 93.06 177 LEU A CA 1
ATOM 1370 C C . LEU A 1 177 ? 28.903 13.838 -35.379 1.00 93.06 177 LEU A C 1
ATOM 1372 O O . LEU A 1 177 ? 28.734 14.945 -35.905 1.00 93.06 177 LEU A O 1
ATOM 1376 N N . GLU A 1 178 ? 30.105 13.327 -35.154 1.00 87.12 178 GLU A N 1
ATOM 1377 C CA . GLU A 1 178 ? 31.323 13.852 -35.755 1.00 87.12 178 GLU A CA 1
ATOM 1378 C C . GLU A 1 178 ? 31.178 13.882 -37.292 1.00 87.12 178 GLU A C 1
ATOM 1380 O O . GLU A 1 178 ? 30.479 13.069 -37.899 1.00 87.12 178 GLU A O 1
ATOM 1385 N N . GLY A 1 179 ? 31.742 14.907 -37.936 1.00 83.38 179 GLY A N 1
ATOM 1386 C CA . GLY A 1 179 ? 31.500 15.184 -39.362 1.00 83.38 179 GLY A CA 1
ATOM 1387 C C . GLY A 1 179 ? 30.261 16.043 -39.655 1.00 83.38 179 GLY A C 1
ATOM 1388 O O . GLY A 1 179 ? 29.952 16.296 -40.817 1.00 83.38 179 GLY A O 1
ATOM 1389 N N . GLY A 1 180 ? 29.572 16.543 -38.622 1.00 85.81 180 GLY A N 1
ATOM 1390 C CA . GLY A 1 180 ? 28.502 17.540 -38.761 1.00 85.81 180 GLY A CA 1
ATOM 1391 C C . GLY A 1 180 ? 27.137 16.966 -39.148 1.00 85.81 180 GLY A C 1
ATOM 1392 O O . GLY A 1 180 ? 26.225 17.723 -39.492 1.00 85.81 180 GLY A O 1
ATOM 1393 N N . TRP A 1 181 ? 26.986 15.643 -39.089 1.00 89.06 181 TRP A N 1
ATOM 1394 C CA . TRP A 1 181 ? 25.710 14.967 -39.300 1.00 89.06 181 TRP A CA 1
ATOM 1395 C C . TRP A 1 181 ? 24.786 15.194 -38.115 1.00 89.06 181 TRP A C 1
ATOM 1397 O O . TRP A 1 181 ? 25.177 14.999 -36.965 1.00 89.06 181 TRP A O 1
ATOM 1407 N N . LYS A 1 182 ? 23.546 15.583 -38.398 1.00 94.56 182 LYS A N 1
ATOM 1408 C CA . LYS A 1 182 ? 22.543 15.853 -37.372 1.00 94.56 182 LYS A CA 1
ATOM 1409 C C . LYS A 1 182 ? 21.141 15.577 -37.880 1.00 94.56 182 LYS A C 1
ATOM 1411 O O . LYS A 1 182 ? 20.854 15.707 -39.076 1.00 94.56 182 LYS A O 1
ATOM 1416 N N . GLY A 1 183 ? 20.256 15.282 -36.947 1.00 95.00 183 GLY A N 1
ATOM 1417 C CA . GLY A 1 183 ? 18.861 15.025 -37.246 1.00 95.00 183 GLY A CA 1
ATOM 1418 C C . GLY A 1 183 ? 18.093 14.576 -36.017 1.00 95.00 183 GLY A C 1
ATOM 1419 O O . GLY A 1 183 ? 18.549 14.743 -34.884 1.00 95.00 183 GLY A O 1
ATOM 1420 N N . SER A 1 184 ? 16.924 13.999 -36.256 1.00 95.44 184 SER A N 1
ATOM 1421 C CA . SER A 1 184 ? 16.051 13.489 -35.209 1.00 95.44 184 SER A CA 1
ATOM 1422 C C . SER A 1 184 ? 16.127 11.971 -35.108 1.00 95.44 184 SER A C 1
ATOM 1424 O O . SER A 1 184 ? 16.597 11.264 -36.006 1.00 95.44 184 SER A O 1
ATOM 1426 N N . MET A 1 185 ? 15.676 11.464 -33.970 1.00 95.81 185 MET A N 1
ATOM 1427 C CA . MET A 1 185 ? 15.509 10.047 -33.709 1.00 95.81 185 MET A CA 1
ATOM 1428 C C . MET A 1 185 ? 14.123 9.808 -33.126 1.00 95.81 185 MET A C 1
ATOM 1430 O O . MET A 1 185 ? 13.648 10.589 -32.301 1.00 95.81 185 MET A O 1
ATOM 1434 N N . GLN A 1 186 ? 13.488 8.717 -33.533 1.00 95.50 186 GLN A N 1
ATOM 1435 C CA . GLN A 1 186 ? 12.218 8.272 -32.965 1.00 95.50 186 GLN A CA 1
ATOM 1436 C C . GLN A 1 186 ? 12.217 6.760 -32.816 1.00 95.50 186 GLN A C 1
ATOM 1438 O O . GLN A 1 186 ? 12.834 6.064 -33.618 1.00 95.50 186 GLN A O 1
ATOM 1443 N N . GLY A 1 187 ? 11.530 6.233 -31.816 1.00 94.56 187 GLY A N 1
ATOM 1444 C CA . GLY A 1 187 ? 11.640 4.819 -31.526 1.00 94.56 187 GLY A CA 1
ATOM 1445 C C . GLY A 1 187 ? 10.815 4.345 -30.352 1.00 94.56 187 GLY A C 1
ATOM 1446 O O . GLY A 1 187 ? 9.928 5.045 -29.865 1.00 94.56 187 GLY A O 1
ATOM 1447 N N . THR A 1 188 ? 11.128 3.137 -29.898 1.00 93.12 188 THR A N 1
ATOM 1448 C CA . THR A 1 188 ? 10.448 2.505 -28.770 1.00 93.12 188 THR A CA 1
ATOM 1449 C C . THR A 1 188 ? 11.422 1.810 -27.832 1.00 93.12 188 THR A C 1
ATOM 1451 O O . THR A 1 188 ? 12.512 1.394 -28.236 1.00 93.12 188 THR A O 1
ATOM 1454 N N . ILE A 1 189 ? 11.001 1.680 -26.576 1.00 90.38 189 ILE A N 1
ATOM 1455 C CA . ILE A 1 189 ? 11.588 0.780 -25.593 1.00 90.38 189 ILE A CA 1
ATOM 1456 C C . ILE A 1 189 ? 10.525 -0.179 -25.061 1.00 90.38 189 ILE A C 1
ATOM 1458 O O . ILE A 1 189 ? 9.488 0.246 -24.553 1.00 90.38 189 ILE A O 1
ATOM 1462 N N . VAL A 1 190 ? 10.805 -1.478 -25.160 1.00 83.94 190 VAL A N 1
ATOM 1463 C CA . VAL A 1 190 ? 9.961 -2.554 -24.627 1.00 83.94 190 VAL A CA 1
ATOM 1464 C C . VAL A 1 190 ? 10.870 -3.648 -24.079 1.00 83.94 190 VAL A C 1
ATOM 1466 O O . VAL A 1 190 ? 11.779 -4.093 -24.774 1.00 83.94 190 VAL A O 1
ATOM 1469 N N . ASP A 1 191 ? 10.649 -4.072 -22.833 1.00 78.81 191 ASP A N 1
ATOM 1470 C CA . ASP A 1 191 ? 11.418 -5.155 -22.193 1.00 78.81 191 ASP A CA 1
ATOM 1471 C C . ASP A 1 191 ? 12.950 -4.940 -22.251 1.00 78.81 191 ASP A C 1
ATOM 1473 O O . ASP A 1 191 ? 13.733 -5.830 -22.583 1.00 78.81 191 ASP A O 1
ATOM 1477 N N . GLY A 1 192 ? 13.390 -3.694 -22.029 1.00 82.31 192 GLY A N 1
ATOM 1478 C CA . GLY A 1 192 ? 14.806 -3.311 -22.093 1.00 82.31 192 GLY A CA 1
ATOM 1479 C C . GLY A 1 192 ? 15.424 -3.342 -23.497 1.00 82.31 192 GLY A C 1
ATOM 1480 O O . GLY A 1 192 ? 16.621 -3.084 -23.631 1.00 82.31 192 GLY A O 1
ATOM 1481 N N . LYS A 1 193 ? 14.640 -3.625 -24.542 1.00 90.81 193 LYS A N 1
ATOM 1482 C CA . LYS A 1 193 ? 15.055 -3.547 -25.946 1.00 90.81 193 LYS A CA 1
ATOM 1483 C C . LYS A 1 193 ? 14.687 -2.190 -26.515 1.00 90.81 193 LYS A C 1
ATOM 1485 O O . LYS A 1 193 ? 13.586 -1.700 -26.288 1.00 90.81 193 LYS A O 1
ATOM 1490 N N . VAL A 1 194 ? 15.610 -1.609 -27.263 1.00 94.44 194 VAL A N 1
ATOM 1491 C CA . VAL A 1 194 ? 15.495 -0.289 -27.875 1.00 94.44 194 VAL A CA 1
ATOM 1492 C C . VAL A 1 194 ? 15.508 -0.452 -29.385 1.00 94.44 194 VAL A C 1
ATOM 1494 O O . VAL A 1 194 ? 16.389 -1.121 -29.921 1.00 94.44 194 VAL A O 1
ATOM 1497 N N . LEU A 1 195 ? 14.564 0.199 -30.054 1.00 96.81 195 LEU A N 1
ATOM 1498 C CA . LEU A 1 195 ? 14.575 0.410 -31.497 1.00 96.81 195 LEU A CA 1
ATOM 1499 C C . LEU A 1 195 ? 14.528 1.915 -31.747 1.00 96.81 195 LEU A C 1
ATOM 1501 O O . LEU A 1 195 ? 13.603 2.570 -31.276 1.00 96.81 195 LEU A O 1
ATOM 1505 N N . LEU A 1 196 ? 15.501 2.456 -32.476 1.00 97.44 196 LEU A N 1
ATOM 1506 C CA . LEU A 1 196 ? 15.578 3.862 -32.865 1.00 97.44 196 LEU A CA 1
ATOM 1507 C C . LEU A 1 196 ? 15.709 3.982 -34.382 1.00 97.44 196 LEU A C 1
ATOM 1509 O O . LEU A 1 196 ? 16.599 3.405 -34.998 1.00 97.44 196 LEU A O 1
ATOM 1513 N N . HIS A 1 197 ? 14.865 4.813 -34.969 1.00 97.19 197 HIS A N 1
ATOM 1514 C CA . HIS A 1 197 ? 14.931 5.240 -36.355 1.00 97.19 197 HIS A CA 1
ATOM 1515 C C . HIS A 1 197 ? 15.637 6.586 -36.412 1.00 97.19 197 HIS A C 1
ATOM 1517 O O . HIS A 1 197 ? 15.152 7.572 -35.852 1.00 97.19 197 HIS A O 1
ATOM 1523 N N . ARG A 1 198 ? 16.775 6.637 -37.100 1.00 95.06 198 ARG A N 1
ATOM 1524 C CA . ARG A 1 198 ? 17.524 7.867 -37.341 1.00 95.06 198 ARG A CA 1
ATOM 1525 C C . ARG A 1 198 ? 16.998 8.556 -38.591 1.00 95.06 198 ARG A C 1
ATOM 1527 O O . ARG A 1 198 ? 16.954 7.959 -39.668 1.00 95.06 198 ARG A O 1
ATOM 1534 N N . ILE A 1 199 ? 16.654 9.828 -38.457 1.00 94.81 199 ILE A N 1
ATOM 1535 C CA . ILE A 1 199 ? 16.158 10.677 -39.536 1.00 94.81 199 ILE A CA 1
ATOM 1536 C C . ILE A 1 199 ? 17.133 11.838 -39.683 1.00 94.81 199 ILE A C 1
ATOM 1538 O O . ILE A 1 199 ? 17.174 12.747 -38.858 1.00 94.81 199 ILE A O 1
ATOM 1542 N N . ASP A 1 200 ? 17.953 11.779 -40.723 1.00 93.06 200 ASP A N 1
ATOM 1543 C CA . ASP A 1 200 ? 18.921 12.819 -41.033 1.00 93.06 200 ASP A CA 1
ATOM 1544 C C . ASP A 1 200 ? 18.236 14.051 -41.627 1.00 93.06 200 ASP A C 1
ATOM 1546 O O . ASP A 1 200 ? 17.311 13.946 -42.435 1.00 93.06 200 ASP A O 1
ATOM 1550 N N . SER A 1 201 ? 18.724 15.231 -41.247 1.00 88.50 201 SER A N 1
ATOM 1551 C CA . SER A 1 201 ? 18.165 16.513 -41.690 1.00 88.50 201 SER A CA 1
ATOM 1552 C C . SER A 1 201 ? 18.220 16.739 -43.205 1.00 88.50 201 SER A C 1
ATOM 1554 O O . SER A 1 201 ? 17.411 17.503 -43.728 1.00 88.50 201 SER A O 1
ATOM 1556 N N . LYS A 1 202 ? 19.153 16.095 -43.916 1.00 87.62 202 LYS A N 1
ATOM 1557 C CA . LYS A 1 202 ? 19.310 16.216 -45.373 1.00 87.62 202 LYS A CA 1
ATOM 1558 C C . LYS A 1 202 ? 18.814 14.986 -46.120 1.00 87.62 202 LYS A C 1
ATOM 1560 O O . LYS A 1 202 ? 18.357 15.112 -47.251 1.00 87.62 202 LYS A O 1
ATOM 1565 N N . LEU A 1 203 ? 18.941 13.808 -45.511 1.00 86.31 203 LEU A N 1
ATOM 1566 C CA . LEU A 1 203 ? 18.721 12.527 -46.193 1.00 86.31 203 LEU A CA 1
ATOM 1567 C C . LEU A 1 203 ? 17.406 11.837 -45.796 1.00 86.31 203 LEU A C 1
ATOM 1569 O O . LEU A 1 203 ? 17.047 10.825 -46.393 1.00 86.31 203 LEU A O 1
ATOM 1573 N N . GLY A 1 204 ? 16.671 12.363 -44.811 1.00 89.44 204 GLY A N 1
ATOM 1574 C CA . GLY A 1 204 ? 15.491 11.696 -44.264 1.00 89.44 204 GLY A CA 1
ATOM 1575 C C . GLY A 1 204 ? 15.874 10.450 -43.461 1.00 89.44 204 GLY A C 1
ATOM 1576 O O . GLY A 1 204 ? 16.954 10.389 -42.871 1.00 89.44 204 GLY A O 1
ATOM 1577 N N . ARG A 1 205 ? 14.993 9.443 -43.391 1.00 89.94 205 ARG A N 1
ATOM 1578 C CA . ARG A 1 205 ? 15.279 8.206 -42.640 1.00 89.94 205 ARG A CA 1
ATOM 1579 C C . ARG A 1 205 ? 16.526 7.526 -43.212 1.00 89.94 205 ARG A C 1
ATOM 1581 O O . ARG A 1 205 ? 16.510 7.063 -44.346 1.00 89.94 205 ARG A O 1
ATOM 1588 N N . SER A 1 206 ? 17.591 7.471 -42.417 1.00 89.75 206 SER A N 1
ATOM 1589 C CA . SER A 1 206 ? 18.925 7.082 -42.882 1.00 89.75 206 SER A CA 1
ATOM 1590 C C . SER A 1 206 ? 19.408 5.765 -42.290 1.00 89.75 206 SER A C 1
ATOM 1592 O O . SER A 1 206 ? 20.105 5.025 -42.973 1.00 89.75 206 SER A O 1
ATOM 1594 N N . SER A 1 207 ? 19.033 5.435 -41.055 1.00 92.75 207 SER A N 1
ATOM 1595 C CA . SER A 1 207 ? 19.437 4.174 -40.430 1.00 92.75 207 SER A CA 1
ATOM 1596 C C . SER A 1 207 ? 18.486 3.752 -39.324 1.00 92.75 207 SER A C 1
ATOM 1598 O O . SER A 1 207 ? 17.858 4.600 -38.690 1.00 92.75 207 SER A O 1
ATOM 1600 N N . ASP A 1 208 ? 18.479 2.460 -39.025 1.00 96.25 208 ASP A N 1
ATOM 1601 C CA . ASP A 1 208 ? 17.849 1.911 -37.829 1.00 96.25 208 ASP A CA 1
ATOM 1602 C C . ASP A 1 208 ? 18.916 1.425 -36.848 1.00 96.25 208 ASP A C 1
ATOM 1604 O O . ASP A 1 208 ? 19.960 0.909 -37.251 1.00 96.25 208 ASP A O 1
ATOM 1608 N N . LEU A 1 209 ? 18.656 1.613 -35.557 1.00 97.38 209 LEU A N 1
ATOM 1609 C CA . LEU A 1 209 ? 19.481 1.147 -34.457 1.00 97.38 209 LEU A CA 1
ATOM 1610 C C . LEU A 1 209 ? 18.631 0.269 -33.547 1.00 97.38 209 LEU A C 1
ATOM 1612 O O . LEU A 1 209 ? 17.617 0.712 -33.012 1.00 97.38 209 LEU A O 1
ATOM 1616 N N . GLU A 1 210 ? 19.086 -0.949 -33.322 1.00 97.25 210 GLU A N 1
ATOM 1617 C CA . GLU A 1 210 ? 18.502 -1.887 -32.374 1.00 97.25 210 GLU A CA 1
ATOM 1618 C C . GLU A 1 210 ? 19.487 -2.114 -31.237 1.00 97.25 210 GLU A C 1
ATOM 1620 O O . GLU A 1 210 ? 20.696 -2.138 -31.463 1.00 97.25 210 GLU A O 1
ATOM 1625 N N . GLY A 1 211 ? 19.007 -2.280 -30.010 1.00 95.44 211 GLY A N 1
ATOM 1626 C CA . GLY A 1 211 ? 19.888 -2.527 -28.878 1.00 95.44 211 GLY A CA 1
ATOM 1627 C C . GLY A 1 211 ? 19.180 -2.906 -27.592 1.00 95.44 211 GLY A C 1
ATOM 1628 O O . GLY A 1 211 ? 17.968 -3.092 -27.546 1.00 95.44 211 GLY A O 1
ATOM 1629 N N . THR A 1 212 ? 19.967 -3.031 -26.531 1.00 91.56 212 THR A N 1
ATOM 1630 C CA . THR A 1 212 ? 19.497 -3.363 -25.183 1.00 91.56 212 THR A CA 1
ATOM 1631 C C . THR A 1 212 ? 20.067 -2.396 -24.159 1.00 91.56 212 THR A C 1
ATOM 1633 O O . THR A 1 212 ? 21.249 -2.043 -24.245 1.00 91.56 212 THR A O 1
ATOM 1636 N N . VAL A 1 213 ? 19.253 -2.027 -23.172 1.00 89.25 213 VAL A N 1
ATOM 1637 C CA . VAL A 1 213 ? 19.675 -1.253 -22.001 1.00 89.25 213 VAL A CA 1
ATOM 1638 C C . VAL A 1 213 ? 20.365 -2.167 -20.993 1.00 89.25 213 VAL A C 1
ATOM 1640 O O . VAL A 1 213 ? 19.913 -3.281 -20.732 1.00 89.25 213 VAL A O 1
ATOM 1643 N N . SER A 1 214 ? 21.476 -1.711 -20.420 1.00 85.19 214 SER A N 1
ATOM 1644 C CA . SER A 1 214 ? 22.117 -2.393 -19.298 1.00 85.19 214 SER A CA 1
ATOM 1645 C C . SER A 1 214 ? 21.242 -2.343 -18.035 1.00 85.19 214 SER A C 1
ATOM 1647 O O . SER A 1 214 ? 20.477 -1.394 -17.856 1.00 85.19 214 SER A O 1
ATOM 1649 N N . PRO A 1 215 ? 21.380 -3.313 -17.109 1.00 72.06 215 PRO A N 1
ATOM 1650 C CA . PRO A 1 215 ? 20.593 -3.335 -15.871 1.00 72.06 215 PRO A CA 1
ATOM 1651 C C . PRO A 1 215 ? 20.751 -2.085 -14.993 1.00 72.06 215 PRO A C 1
ATOM 1653 O O . PRO A 1 215 ? 19.849 -1.746 -14.236 1.00 72.06 215 PRO A O 1
ATOM 1656 N N . ASP A 1 216 ? 21.889 -1.393 -15.092 1.00 76.00 216 ASP A N 1
ATOM 1657 C CA . ASP A 1 216 ? 22.161 -0.147 -14.369 1.00 76.00 216 ASP A CA 1
ATOM 1658 C C . ASP A 1 216 ? 21.572 1.107 -15.048 1.00 76.00 216 ASP A C 1
ATOM 1660 O O . ASP A 1 216 ? 21.701 2.204 -14.506 1.00 76.00 216 ASP A O 1
ATOM 1664 N N . GLY A 1 217 ? 20.955 0.968 -16.229 1.00 81.94 217 GLY A N 1
ATOM 1665 C CA . GLY A 1 217 ? 20.344 2.062 -16.988 1.00 81.94 217 GLY A CA 1
ATOM 1666 C C . GLY A 1 217 ? 21.335 3.074 -17.575 1.00 81.94 217 GLY A C 1
ATOM 1667 O O . GLY A 1 217 ? 20.919 4.142 -18.018 1.00 81.94 217 GLY A O 1
ATOM 1668 N N . LYS A 1 218 ? 22.644 2.784 -17.560 1.00 87.75 218 LYS A N 1
ATOM 1669 C CA . LYS A 1 218 ? 23.695 3.743 -17.957 1.00 87.75 218 LYS A CA 1
ATOM 1670 C C . LYS A 1 218 ? 24.326 3.459 -19.311 1.00 87.75 218 LYS A C 1
ATOM 1672 O O . LYS A 1 218 ? 25.033 4.319 -19.835 1.00 87.75 218 LYS A O 1
ATOM 1677 N N . THR A 1 219 ? 24.097 2.277 -19.873 1.00 91.88 219 THR A N 1
ATOM 1678 C CA . THR A 1 219 ? 24.700 1.853 -21.136 1.00 91.88 219 THR A CA 1
ATOM 1679 C C . THR A 1 219 ? 23.641 1.295 -22.077 1.00 91.88 219 THR A C 1
ATOM 1681 O O . THR A 1 219 ? 22.797 0.491 -21.689 1.00 91.88 219 THR A O 1
ATOM 1684 N N . LEU A 1 220 ? 23.722 1.689 -23.342 1.00 94.38 220 LEU A N 1
ATOM 1685 C CA . LEU A 1 220 ? 23.016 1.064 -24.452 1.00 94.38 220 LEU A CA 1
ATOM 1686 C C . LEU A 1 220 ? 24.038 0.372 -25.342 1.00 94.38 220 LEU A C 1
ATOM 1688 O O . LEU A 1 220 ? 25.139 0.881 -25.543 1.00 94.38 220 LEU A O 1
ATOM 1692 N N . ARG A 1 221 ? 23.686 -0.784 -25.890 1.00 96.06 221 ARG A N 1
ATOM 1693 C CA . ARG A 1 221 ? 24.520 -1.465 -26.884 1.00 96.06 221 ARG A CA 1
ATOM 1694 C C . ARG A 1 221 ? 23.661 -2.221 -27.872 1.00 96.06 221 ARG A C 1
ATOM 1696 O O . ARG A 1 221 ? 22.633 -2.773 -27.479 1.00 96.06 221 ARG A O 1
ATOM 1703 N N . GLY A 1 222 ? 24.115 -2.308 -29.111 1.00 96.62 222 GLY A N 1
ATOM 1704 C CA . GLY A 1 222 ? 23.431 -3.108 -30.111 1.00 96.62 222 GLY A CA 1
ATOM 1705 C C . GLY A 1 222 ? 23.997 -2.940 -31.506 1.00 96.62 222 GLY A C 1
ATOM 1706 O O . GLY A 1 222 ? 25.199 -2.730 -31.666 1.00 96.62 222 GLY A O 1
ATOM 1707 N N . THR A 1 223 ? 23.130 -3.068 -32.501 1.00 97.06 223 THR A N 1
ATOM 1708 C CA . THR A 1 223 ? 23.464 -3.061 -33.924 1.00 97.06 223 THR A CA 1
ATOM 1709 C C . THR A 1 223 ? 22.761 -1.930 -34.651 1.00 97.06 223 THR A C 1
ATOM 1711 O O . THR A 1 223 ? 21.708 -1.460 -34.231 1.00 97.06 223 THR A O 1
ATOM 1714 N N . TRP A 1 224 ? 23.349 -1.473 -35.746 1.00 95.62 224 TRP A N 1
ATOM 1715 C CA . TRP A 1 224 ? 22.757 -0.469 -36.618 1.00 95.62 224 TRP A CA 1
ATOM 1716 C C . TRP A 1 224 ? 22.799 -0.944 -38.068 1.00 95.62 224 TRP A C 1
ATOM 1718 O O . TRP A 1 224 ? 23.696 -1.696 -38.449 1.00 95.62 224 TRP A O 1
ATOM 1728 N N . THR A 1 225 ? 21.833 -0.495 -38.865 1.00 94.31 225 THR A N 1
ATOM 1729 C CA . THR A 1 225 ? 21.732 -0.780 -40.301 1.00 94.31 225 THR A CA 1
ATOM 1730 C C . THR A 1 225 ? 21.468 0.514 -41.057 1.00 94.31 225 THR A C 1
ATOM 1732 O O . THR A 1 225 ? 20.555 1.263 -40.713 1.00 94.31 225 THR A O 1
ATOM 1735 N N . ASN A 1 226 ? 22.274 0.787 -42.079 1.00 89.38 226 ASN A N 1
ATOM 1736 C CA . ASN A 1 226 ? 22.130 1.931 -42.970 1.00 89.38 226 ASN A CA 1
ATOM 1737 C C . ASN A 1 226 ? 21.161 1.611 -44.105 1.00 89.38 226 ASN A C 1
ATOM 1739 O O . ASN A 1 226 ? 21.222 0.534 -44.697 1.00 89.38 226 ASN A O 1
ATOM 1743 N N . PHE A 1 227 ? 20.342 2.584 -44.481 1.00 86.25 227 PHE A N 1
ATOM 1744 C CA . PHE A 1 227 ? 19.530 2.509 -45.696 1.00 86.25 227 PHE A CA 1
ATOM 1745 C C . PHE A 1 227 ? 20.172 3.236 -46.873 1.00 86.25 227 PHE A C 1
ATOM 1747 O O . PHE A 1 227 ? 19.757 3.062 -48.017 1.00 86.25 227 PHE A O 1
ATOM 1754 N N . ILE A 1 228 ? 21.210 4.030 -46.610 1.00 79.44 228 ILE A N 1
ATOM 1755 C CA . ILE A 1 228 ? 21.928 4.782 -47.631 1.00 79.44 228 ILE A CA 1
ATOM 1756 C C . ILE A 1 228 ? 23.130 3.954 -48.077 1.00 79.44 228 ILE A C 1
ATOM 1758 O O . ILE A 1 228 ? 24.133 3.859 -47.375 1.00 79.44 228 ILE A O 1
ATOM 1762 N N . LEU A 1 229 ? 23.005 3.337 -49.252 1.00 73.12 229 LEU A N 1
ATOM 1763 C CA . LEU A 1 229 ? 23.984 2.386 -49.800 1.00 73.12 229 LEU A CA 1
ATOM 1764 C C . LEU A 1 229 ? 25.027 3.039 -50.727 1.00 73.12 229 LEU A C 1
ATOM 1766 O O . LEU A 1 229 ? 25.889 2.362 -51.285 1.00 73.12 229 LEU A O 1
ATOM 1770 N N . SER A 1 230 ? 24.951 4.353 -50.928 1.00 65.25 230 SER A N 1
ATOM 1771 C CA . SER A 1 230 ? 25.860 5.107 -51.792 1.00 65.25 230 SER A CA 1
ATOM 1772 C C . SER A 1 230 ? 27.099 5.581 -51.023 1.00 65.25 230 SER A C 1
ATOM 1774 O O . SER A 1 230 ? 26.956 6.279 -50.023 1.00 65.25 230 SER A O 1
ATOM 1776 N N . GLY A 1 231 ? 28.304 5.282 -51.526 1.00 62.50 231 GLY A N 1
ATOM 1777 C CA . GLY A 1 231 ? 29.547 5.935 -51.075 1.00 62.50 231 GLY A CA 1
ATOM 1778 C C . GLY A 1 231 ? 30.559 5.077 -50.305 1.00 62.50 231 GLY A C 1
ATOM 1779 O O . GLY A 1 231 ? 31.489 5.638 -49.738 1.00 62.50 231 GLY A O 1
ATOM 1780 N N . GLY A 1 232 ? 30.422 3.746 -50.280 1.00 65.50 232 GLY A N 1
ATOM 1781 C CA . GLY A 1 232 ? 31.433 2.850 -49.688 1.00 65.50 232 GLY A CA 1
ATOM 1782 C C . GLY A 1 232 ? 31.496 2.861 -48.155 1.00 65.50 232 GLY A C 1
ATOM 1783 O O . GLY A 1 232 ? 32.436 2.324 -47.573 1.00 65.50 232 GLY A O 1
ATOM 1784 N N . THR A 1 233 ? 30.506 3.459 -47.495 1.00 68.56 233 THR A N 1
ATOM 1785 C CA . THR A 1 233 ? 30.338 3.410 -46.042 1.00 68.56 233 THR A CA 1
ATOM 1786 C C . THR A 1 233 ? 29.838 2.032 -45.590 1.00 68.56 233 THR A C 1
ATOM 1788 O O . THR A 1 233 ? 29.172 1.331 -46.359 1.00 68.56 233 THR A O 1
ATOM 1791 N N . PRO A 1 234 ? 30.133 1.611 -44.344 1.00 75.25 234 PRO A N 1
ATOM 1792 C CA . PRO A 1 234 ? 29.593 0.366 -43.815 1.00 75.25 234 PRO A CA 1
ATOM 1793 C C . PRO A 1 234 ? 28.056 0.378 -43.834 1.00 75.25 234 PRO A C 1
ATOM 1795 O O . PRO A 1 234 ? 27.416 1.365 -43.469 1.00 75.25 234 PRO A O 1
ATOM 1798 N N . VAL A 1 235 ? 27.465 -0.733 -44.275 1.00 85.06 235 VAL A N 1
ATOM 1799 C CA . VAL A 1 235 ? 26.003 -0.892 -44.400 1.00 85.06 235 VAL A CA 1
ATOM 1800 C C . VAL A 1 235 ? 25.369 -1.314 -43.073 1.00 85.06 235 VAL A C 1
ATOM 1802 O O . VAL A 1 235 ? 24.183 -1.092 -42.850 1.00 85.06 235 VAL A O 1
ATOM 1805 N N . ALA A 1 236 ? 26.154 -1.890 -42.168 1.00 91.31 236 ALA A N 1
ATOM 1806 C CA . ALA A 1 236 ? 25.726 -2.261 -40.831 1.00 91.31 236 ALA A CA 1
ATOM 1807 C C . ALA A 1 236 ? 26.926 -2.327 -39.886 1.00 91.31 236 ALA A C 1
ATOM 1809 O O . ALA A 1 236 ? 28.083 -2.380 -40.319 1.00 91.31 236 ALA A O 1
ATOM 1810 N N . GLY A 1 237 ? 26.641 -2.382 -38.591 1.00 94.00 237 GLY A N 1
ATOM 1811 C CA . GLY A 1 237 ? 27.657 -2.586 -37.573 1.00 94.00 237 GLY A CA 1
ATOM 1812 C C . GLY A 1 237 ? 27.085 -2.576 -36.165 1.00 94.00 237 GLY A C 1
ATOM 1813 O O . GLY A 1 237 ? 25.891 -2.806 -35.968 1.00 94.00 237 GLY A O 1
ATOM 1814 N N . SER A 1 238 ? 27.940 -2.297 -35.184 1.00 96.12 238 SER A N 1
ATOM 1815 C CA . SER A 1 238 ? 27.556 -2.231 -33.771 1.00 96.12 238 SER A CA 1
ATOM 1816 C C . SER A 1 238 ? 27.658 -0.812 -33.236 1.00 96.12 238 SER A C 1
ATOM 1818 O O . SER A 1 238 ? 28.368 0.020 -33.794 1.00 96.12 238 SER A O 1
ATOM 1820 N N . TRP A 1 239 ? 26.955 -0.526 -32.150 1.00 96.38 239 TRP A N 1
ATOM 1821 C CA . TRP A 1 239 ? 27.038 0.754 -31.460 1.00 96.38 239 TRP A CA 1
ATOM 1822 C C . TRP A 1 239 ? 26.973 0.565 -29.949 1.00 96.38 239 TRP A C 1
ATOM 1824 O O . TRP A 1 239 ? 26.398 -0.406 -29.446 1.00 96.38 239 TRP A O 1
ATOM 1834 N N . ILE A 1 240 ? 27.570 1.508 -29.226 1.00 97.06 240 ILE A N 1
ATOM 1835 C CA . ILE A 1 240 ? 27.501 1.598 -27.768 1.00 97.06 240 ILE A CA 1
ATOM 1836 C C . ILE A 1 240 ? 27.203 3.048 -27.403 1.00 97.06 240 ILE A C 1
ATOM 1838 O O . ILE A 1 240 ? 27.862 3.949 -27.915 1.00 97.06 240 ILE A O 1
ATOM 1842 N N . ALA A 1 241 ? 26.240 3.270 -26.508 1.00 96.81 241 ALA A N 1
ATOM 1843 C CA . ALA A 1 241 ? 25.992 4.574 -25.910 1.00 96.81 241 ALA A CA 1
ATOM 1844 C C . ALA A 1 241 ? 26.203 4.546 -24.398 1.00 96.81 241 ALA A C 1
ATOM 1846 O O . ALA A 1 241 ? 25.804 3.591 -23.731 1.00 96.81 241 ALA A O 1
ATOM 1847 N N . ARG A 1 242 ? 26.781 5.610 -23.842 1.00 95.94 242 ARG A N 1
ATOM 1848 C CA . ARG A 1 242 ? 26.941 5.798 -22.394 1.00 95.94 242 ARG A CA 1
ATOM 1849 C C . ARG A 1 242 ? 26.222 7.058 -21.946 1.00 95.94 242 ARG A C 1
ATOM 1851 O O . ARG A 1 242 ? 26.412 8.117 -22.537 1.00 95.94 242 ARG A O 1
ATOM 1858 N N . LYS A 1 243 ? 25.404 6.949 -20.902 1.00 93.56 243 LYS A N 1
ATOM 1859 C CA . LYS A 1 243 ? 24.657 8.084 -20.361 1.00 93.56 243 LYS A CA 1
ATOM 1860 C C . LYS A 1 243 ? 25.620 9.064 -19.696 1.00 93.56 243 LYS A C 1
ATOM 1862 O O . LYS A 1 243 ? 26.438 8.663 -18.865 1.00 93.56 243 LYS A O 1
ATOM 1867 N N . ARG A 1 244 ? 25.512 10.348 -20.035 1.00 92.62 244 ARG A N 1
ATOM 1868 C CA . ARG A 1 244 ? 26.249 11.404 -19.340 1.00 92.62 244 ARG A CA 1
ATOM 1869 C C . ARG A 1 244 ? 25.683 11.584 -17.930 1.00 92.62 244 ARG A C 1
ATOM 1871 O O . ARG A 1 244 ? 24.466 11.499 -17.754 1.00 92.62 244 ARG A O 1
ATOM 1878 N N . PRO A 1 245 ? 26.534 11.840 -16.923 1.00 81.19 245 PRO A N 1
ATOM 1879 C CA . PRO A 1 245 ? 26.052 12.224 -15.607 1.00 81.19 245 PRO A CA 1
ATOM 1880 C C . PRO A 1 245 ? 25.297 13.549 -15.729 1.00 81.19 245 PRO A C 1
ATOM 1882 O O . PRO A 1 245 ? 25.770 14.487 -16.375 1.00 81.19 245 PRO A O 1
ATOM 1885 N N . GLU A 1 246 ? 24.117 13.610 -15.123 1.00 65.50 246 GLU A N 1
ATOM 1886 C CA . GLU A 1 246 ? 23.338 14.838 -15.039 1.00 65.50 246 GLU A CA 1
ATOM 1887 C C . GLU A 1 246 ? 24.161 15.849 -14.235 1.00 65.50 246 GLU A C 1
ATOM 1889 O O . GLU A 1 246 ? 24.520 15.608 -13.079 1.00 65.50 246 GLU A O 1
ATOM 1894 N N . ARG A 1 247 ? 24.581 16.936 -14.887 1.00 51.59 247 ARG A N 1
ATOM 1895 C CA . ARG A 1 247 ? 25.354 17.984 -14.228 1.00 51.59 247 ARG A CA 1
ATOM 1896 C C . ARG A 1 247 ? 24.373 18.714 -13.311 1.00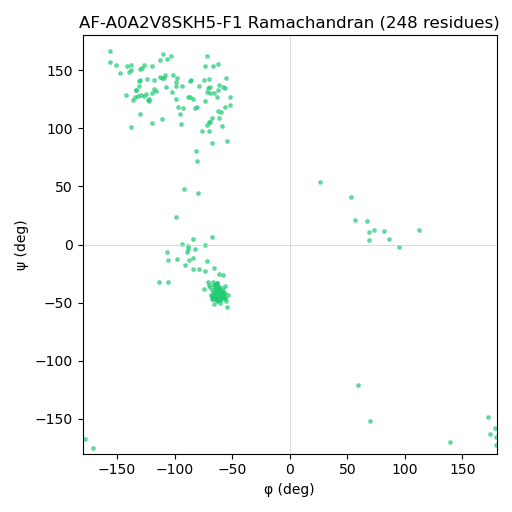 51.59 247 ARG A C 1
ATOM 1898 O O . ARG A 1 247 ? 23.550 19.474 -13.803 1.00 51.59 247 ARG A O 1
ATOM 1905 N N . GLN A 1 248 ? 24.429 18.443 -12.008 1.00 36.56 248 GLN A N 1
ATOM 1906 C CA . GLN A 1 248 ? 23.785 19.307 -11.021 1.00 36.56 248 GLN A CA 1
ATOM 1907 C C . GLN A 1 248 ? 24.453 20.677 -11.153 1.00 36.56 248 GLN A C 1
ATOM 1909 O O . GLN A 1 248 ? 25.650 20.809 -10.885 1.00 36.56 248 GLN A O 1
ATOM 1914 N N . GLU A 1 249 ? 23.727 21.658 -11.685 1.00 34.97 249 GLU A N 1
ATOM 1915 C CA . GLU A 1 249 ? 24.149 23.049 -11.562 1.00 34.97 249 GLU A CA 1
ATOM 1916 C C . GLU A 1 249 ? 24.199 23.405 -10.064 1.00 34.97 249 GLU A C 1
ATOM 1918 O O . GLU A 1 249 ? 23.337 22.938 -9.313 1.00 34.97 249 GLU A O 1
ATOM 1923 N N . PRO A 1 250 ? 25.241 24.127 -9.616 1.00 40.09 250 PRO A N 1
ATOM 1924 C CA . PRO A 1 250 ? 25.390 24.544 -8.224 1.00 40.09 250 PRO A CA 1
ATOM 1925 C C . PRO A 1 250 ? 24.320 25.547 -7.780 1.00 40.09 250 PRO A C 1
ATOM 1927 O O . PRO A 1 250 ? 23.845 26.335 -8.630 1.00 40.09 250 PRO A O 1
#

pLDDT: mean 84.78, std 18.07, range [33.03, 98.56]

Foldseek 3Di:
DDDDDDDDPPDPDDPPPPPDPCVFLVVLVVVLVVLVVVLVVLVVQLVVLVVVLVVLVVVLVVLVVVLVVLVVVLVCVVVVVDPDDVCPNVVSVVVNVVSVVVNVVSVVVNVVSVVSNVVSVVSSVVSVVVSVVSCVVRQDPPQLVAAKKWKAWPPVRKIWIWHWGDDRFKIKTKIAIPVGWIDIWIWGDDRQKTWIFGQTPPPGGFKIWIWGADSVSFKTKGKMATPDPPDPDDRMGIMMIGGDPDPDDD

Radius of gyration: 36.73 Å; Cα contacts (8 Å, |Δi|>4): 329; chains: 1; bounding box: 75×84×107 Å